Protein AF-A0A8C8S991-F1 (afdb_monomer)

Secondary structure (DSSP, 8-state):
-HHHHHHHH-HHHHHHHHHHHHHHHHHHHHHHHHHHHHHHHHHHHHHHHHHHHHHHHHHHHHHHHHHHHHHHHHHH-HHHHHHHHHHHHHHHHHHHHHHHHHHHTT-S-HHHHHHHHHHHHHHHHHHHHHHHHHHHHHHHTS-----PPP-------------------S-------S-------PPP---PPPP-

Radius of gyration: 42.05 Å; Cα contacts (8 Å, |Δi|>4): 53; chains: 1; bounding box: 90×56×112 Å

Structure (mmCIF, N/CA/C/O backbone):
data_AF-A0A8C8S991-F1
#
_entry.id   AF-A0A8C8S991-F1
#
loop_
_atom_site.group_PDB
_atom_site.id
_atom_site.type_symbol
_atom_site.label_atom_id
_atom_site.label_alt_id
_atom_site.label_comp_id
_atom_site.label_asym_id
_atom_site.label_entity_id
_atom_site.label_seq_id
_atom_site.pdbx_PDB_ins_code
_atom_site.Cartn_x
_atom_site.Cartn_y
_atom_site.Cartn_z
_atom_site.occupancy
_atom_site.B_iso_or_equiv
_atom_site.auth_seq_id
_atom_site.auth_comp_id
_atom_site.auth_asym_id
_atom_site.auth_atom_id
_atom_site.pdbx_PDB_model_num
ATOM 1 N N . SER A 1 1 ? 49.551 24.974 -63.824 1.00 81.94 1 SER A N 1
ATOM 2 C CA . SER A 1 1 ? 50.971 25.274 -64.161 1.00 81.94 1 SER A CA 1
ATOM 3 C C . SER A 1 1 ? 51.822 23.991 -64.242 1.00 81.94 1 SER A C 1
ATOM 5 O O . SER A 1 1 ? 51.371 22.941 -63.793 1.00 81.94 1 SER A O 1
ATOM 7 N N . ARG A 1 2 ? 53.048 24.016 -64.812 1.00 84.94 2 ARG A N 1
ATOM 8 C CA . ARG A 1 2 ? 53.965 22.838 -64.857 1.00 84.94 2 ARG A CA 1
ATOM 9 C C . ARG A 1 2 ? 54.274 22.291 -63.453 1.00 84.94 2 ARG A C 1
ATOM 11 O O . ARG A 1 2 ? 54.350 21.079 -63.271 1.00 84.94 2 ARG A O 1
ATOM 18 N N . LEU A 1 3 ? 54.366 23.188 -62.471 1.00 87.44 3 LEU A N 1
ATOM 19 C CA . LEU A 1 3 ? 54.556 22.885 -61.051 1.00 87.44 3 LEU A CA 1
ATOM 20 C C . LEU A 1 3 ? 53.417 22.037 -60.468 1.00 87.44 3 LEU A C 1
ATOM 22 O O . LEU A 1 3 ? 53.685 21.002 -59.869 1.00 87.44 3 LEU A O 1
ATOM 26 N N . GLU A 1 4 ? 52.154 22.397 -60.710 1.00 86.75 4 GLU A N 1
ATOM 27 C CA . GLU A 1 4 ? 51.005 21.595 -60.248 1.00 86.75 4 GLU A CA 1
ATOM 28 C C . GLU A 1 4 ? 51.027 20.171 -60.806 1.00 86.75 4 GLU A C 1
ATOM 30 O O . GLU A 1 4 ? 50.676 19.222 -60.106 1.00 86.75 4 GLU A O 1
ATOM 35 N N . ARG A 1 5 ? 51.453 20.006 -62.063 1.00 87.50 5 ARG A N 1
ATOM 36 C CA . ARG A 1 5 ? 51.548 18.683 -62.687 1.00 87.50 5 ARG A CA 1
ATOM 37 C C . ARG A 1 5 ? 52.624 17.829 -62.006 1.00 87.50 5 ARG A C 1
ATOM 39 O O . ARG A 1 5 ? 52.370 16.663 -61.729 1.00 87.50 5 ARG A O 1
ATOM 46 N N . ILE A 1 6 ? 53.779 18.414 -61.676 1.00 90.75 6 ILE A N 1
ATOM 47 C CA . ILE A 1 6 ? 54.857 17.734 -60.935 1.00 90.75 6 ILE A CA 1
ATOM 48 C C . ILE A 1 6 ? 54.400 17.370 -59.515 1.00 90.75 6 ILE A C 1
ATOM 50 O O . ILE A 1 6 ? 54.623 16.248 -59.069 1.00 90.75 6 ILE A O 1
ATOM 54 N N . VAL A 1 7 ? 53.703 18.277 -58.823 1.00 90.44 7 VAL A N 1
ATOM 55 C CA . VAL A 1 7 ? 53.176 18.030 -57.470 1.00 90.44 7 VAL A CA 1
ATOM 56 C C . VAL A 1 7 ? 52.150 16.896 -57.470 1.00 90.44 7 VAL A C 1
ATOM 58 O O . VAL A 1 7 ? 52.240 16.011 -56.626 1.00 90.44 7 VAL A O 1
ATOM 61 N N . ARG A 1 8 ? 51.230 16.850 -58.444 1.00 89.19 8 ARG A N 1
ATOM 62 C CA . ARG A 1 8 ? 50.228 15.772 -58.557 1.00 89.19 8 ARG A CA 1
ATOM 63 C C . ARG A 1 8 ? 50.829 14.394 -58.847 1.00 89.19 8 ARG A C 1
ATOM 65 O O . ARG A 1 8 ? 50.255 13.384 -58.453 1.00 89.19 8 ARG A O 1
ATOM 72 N N . LEU A 1 9 ? 51.966 14.351 -59.537 1.00 90.31 9 LEU A N 1
ATOM 73 C CA . LEU A 1 9 ? 52.688 13.113 -59.849 1.00 90.31 9 LEU A CA 1
ATOM 74 C C . LEU A 1 9 ? 53.678 12.704 -58.746 1.00 90.31 9 LEU A C 1
ATOM 76 O O . LEU A 1 9 ? 54.281 11.636 -58.823 1.00 90.31 9 LEU A O 1
ATOM 80 N N . SER A 1 10 ? 53.855 13.531 -57.711 1.00 95.38 10 SER A N 1
ATOM 81 C CA . SER A 1 10 ? 54.693 13.192 -56.565 1.00 95.38 10 SER A CA 1
ATOM 82 C C . SER A 1 10 ? 54.100 12.016 -55.794 1.00 95.38 10 SER A C 1
ATOM 84 O O . SER A 1 10 ? 52.935 12.048 -55.395 1.00 95.38 10 SER A O 1
ATOM 86 N N . ARG A 1 11 ? 54.936 11.020 -55.478 1.00 93.12 11 ARG A N 1
ATOM 87 C CA . ARG A 1 11 ? 54.549 9.869 -54.644 1.00 93.12 11 ARG A CA 1
ATOM 88 C C . ARG A 1 11 ? 53.951 10.290 -53.302 1.00 93.12 11 ARG A C 1
ATOM 90 O O . ARG A 1 11 ? 53.012 9.661 -52.834 1.00 93.12 11 ARG A O 1
ATOM 97 N N . LYS A 1 12 ? 54.464 11.372 -52.700 1.00 93.69 12 LYS A N 1
ATOM 98 C CA . LYS A 1 12 ? 53.939 11.902 -51.431 1.00 93.69 12 LYS A CA 1
ATOM 99 C C . LYS A 1 12 ? 52.504 12.414 -51.585 1.00 93.69 12 LYS A C 1
ATOM 101 O O . LYS A 1 12 ? 51.665 12.132 -50.741 1.00 93.69 12 LYS A O 1
ATOM 106 N N . PHE A 1 13 ? 52.219 13.136 -52.669 1.00 93.81 13 PHE A N 1
ATOM 107 C CA . PHE A 1 13 ? 50.877 13.655 -52.938 1.00 93.81 13 PHE A CA 1
ATOM 108 C C . PHE A 1 13 ? 49.891 12.525 -53.266 1.00 93.81 13 PHE A C 1
ATOM 110 O O . PHE A 1 13 ? 48.781 12.511 -52.747 1.00 93.81 13 PHE A O 1
ATOM 117 N N . GLN A 1 14 ? 50.314 11.544 -54.068 1.00 95.25 14 GLN A N 1
ATOM 118 C CA . GLN A 1 14 ? 49.498 10.370 -54.394 1.00 95.25 14 GLN A CA 1
ATOM 119 C C . GLN A 1 14 ? 49.206 9.496 -53.165 1.00 95.25 14 GLN A C 1
ATOM 121 O O . GLN A 1 14 ? 48.076 9.045 -53.004 1.00 95.25 14 GLN A O 1
ATOM 126 N N . GLY A 1 15 ? 50.185 9.303 -52.273 1.00 96.56 15 GLY A N 1
ATOM 127 C CA . GLY A 1 15 ? 49.992 8.576 -51.014 1.00 96.56 15 GLY A CA 1
ATOM 128 C C . GLY A 1 15 ? 48.943 9.234 -50.115 1.00 96.56 15 GLY A C 1
ATOM 129 O O . GLY A 1 15 ? 47.984 8.581 -49.716 1.00 96.56 15 GLY A O 1
ATOM 130 N N . LEU A 1 16 ? 49.053 10.550 -49.895 1.00 96.00 16 LEU A N 1
ATOM 131 C CA . LEU A 1 16 ? 48.059 11.311 -49.125 1.00 96.00 16 LEU A CA 1
ATOM 132 C C . LEU A 1 16 ? 46.665 11.279 -49.767 1.00 96.00 16 LEU A C 1
ATOM 134 O O . LEU A 1 16 ? 45.654 11.234 -49.067 1.00 96.00 16 LEU A O 1
ATOM 138 N N . GLN A 1 17 ? 46.597 11.297 -51.099 1.00 95.31 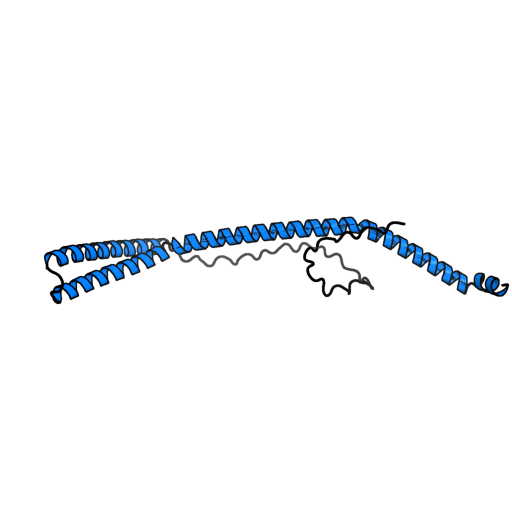17 GLN A N 1
ATOM 139 C CA . GLN A 1 17 ? 45.332 11.196 -51.819 1.00 95.31 17 GLN A CA 1
ATOM 140 C C . GLN A 1 17 ? 44.672 9.824 -51.610 1.00 95.31 17 GLN A C 1
ATOM 142 O O . GLN A 1 17 ? 43.474 9.766 -51.333 1.00 95.31 17 GLN A O 1
ATOM 147 N N . LEU A 1 18 ? 45.447 8.739 -51.666 1.00 96.50 18 LEU A N 1
ATOM 148 C CA . LEU A 1 18 ? 44.952 7.389 -51.398 1.00 96.50 18 LEU A CA 1
ATOM 149 C C . LEU A 1 18 ? 44.503 7.225 -49.938 1.00 96.50 18 LEU A C 1
ATOM 151 O O . LEU A 1 18 ? 43.443 6.658 -49.673 1.00 96.50 18 LEU A O 1
ATOM 155 N N . GLU A 1 19 ? 45.271 7.749 -48.981 1.00 97.38 19 GLU A N 1
ATOM 156 C CA . GLU A 1 19 ? 44.896 7.757 -47.560 1.00 97.38 19 GLU A CA 1
ATOM 157 C C . GLU A 1 19 ? 43.580 8.510 -47.334 1.00 97.38 19 GLU A C 1
ATOM 159 O O . GLU A 1 19 ? 42.693 8.023 -46.627 1.00 97.38 19 GLU A O 1
ATOM 164 N N . ARG A 1 20 ? 43.412 9.668 -47.986 1.00 97.75 20 ARG A N 1
ATOM 165 C CA . ARG A 1 20 ? 42.163 10.436 -47.959 1.00 97.75 20 ARG A CA 1
ATOM 166 C C . ARG A 1 20 ? 40.996 9.622 -48.508 1.00 97.75 20 ARG A C 1
ATOM 168 O O . ARG A 1 20 ? 39.948 9.583 -47.872 1.00 97.75 20 ARG A O 1
ATOM 175 N N . GLU A 1 21 ? 41.152 8.988 -49.665 1.00 97.88 21 GLU A N 1
ATOM 176 C CA . GLU A 1 21 ? 40.098 8.171 -50.282 1.00 97.88 21 GLU A CA 1
ATOM 177 C C . GLU A 1 21 ? 39.723 6.972 -49.405 1.00 97.88 21 GLU A C 1
ATOM 179 O O . GLU A 1 21 ? 38.539 6.721 -49.178 1.00 97.88 21 GLU A O 1
ATOM 184 N N . THR A 1 22 ? 40.717 6.309 -48.814 1.00 97.69 22 THR A N 1
ATOM 185 C CA . THR A 1 22 ? 40.516 5.208 -47.861 1.00 97.69 22 THR A CA 1
ATOM 186 C C . THR A 1 22 ? 39.750 5.680 -46.621 1.00 97.69 22 THR A C 1
ATOM 188 O O . THR A 1 22 ? 38.786 5.042 -46.194 1.00 97.69 22 THR A O 1
ATOM 191 N N . CYS A 1 23 ? 40.135 6.830 -46.059 1.00 97.62 23 CYS A N 1
ATOM 192 C CA . CYS A 1 23 ? 39.467 7.429 -44.906 1.00 97.62 23 CYS A CA 1
ATOM 193 C C . CYS A 1 23 ? 38.019 7.826 -45.230 1.00 97.62 23 CYS A C 1
ATOM 195 O O . CYS A 1 23 ? 37.112 7.528 -44.454 1.00 97.62 23 CYS A O 1
ATOM 197 N N . LEU A 1 24 ? 37.779 8.436 -46.395 1.00 98.25 24 LEU A N 1
ATOM 198 C CA . LEU A 1 24 ? 36.437 8.812 -46.846 1.00 98.25 24 LEU A CA 1
ATOM 199 C C . LEU A 1 24 ? 35.547 7.588 -47.074 1.00 98.25 24 LEU A C 1
ATOM 201 O O . LEU A 1 24 ? 34.399 7.589 -46.633 1.00 98.25 24 LEU A O 1
ATOM 205 N N . ALA A 1 25 ? 36.069 6.536 -47.707 1.00 98.12 25 ALA A N 1
ATOM 206 C CA . ALA A 1 25 ? 35.334 5.292 -47.916 1.00 98.12 25 ALA A CA 1
ATOM 207 C C . ALA A 1 25 ? 34.955 4.631 -46.581 1.00 98.12 25 ALA A C 1
ATOM 209 O O . ALA A 1 25 ? 33.805 4.231 -46.391 1.00 98.12 25 ALA A O 1
ATOM 210 N N . SER A 1 26 ? 35.894 4.588 -45.631 1.00 98.06 26 SER A N 1
ATOM 211 C CA . SER A 1 26 ? 35.654 4.083 -44.275 1.00 98.06 26 SER A CA 1
ATOM 212 C C . SER A 1 26 ? 34.612 4.919 -43.524 1.00 98.06 26 SER A C 1
ATOM 214 O O . SER A 1 26 ? 33.640 4.379 -42.993 1.00 98.06 26 SER A O 1
ATOM 216 N N . ASN A 1 27 ? 34.743 6.249 -43.536 1.00 98.06 27 ASN A N 1
ATOM 217 C CA . ASN A 1 27 ? 33.783 7.148 -42.898 1.00 98.06 27 ASN A CA 1
ATOM 218 C C . ASN A 1 27 ? 32.377 6.998 -43.495 1.00 98.06 27 ASN A C 1
ATOM 220 O O . ASN A 1 27 ? 31.404 6.923 -42.747 1.00 98.06 27 ASN A O 1
ATOM 224 N N . TYR A 1 28 ? 32.273 6.893 -44.823 1.00 98.25 28 TYR A N 1
ATOM 225 C CA . TYR A 1 28 ? 31.006 6.668 -45.511 1.00 98.25 28 TYR A CA 1
ATOM 226 C C . TYR A 1 28 ? 30.367 5.334 -45.110 1.00 98.25 28 TYR A C 1
ATOM 228 O O . TYR A 1 28 ? 29.175 5.299 -44.798 1.00 98.25 28 TYR A O 1
ATOM 236 N N . ALA A 1 29 ? 31.146 4.247 -45.067 1.00 98.12 29 ALA A N 1
ATOM 237 C CA . ALA A 1 29 ? 30.658 2.939 -44.637 1.00 98.12 29 ALA A CA 1
ATOM 238 C C . ALA A 1 29 ? 30.115 2.986 -43.198 1.00 98.12 29 ALA A C 1
ATOM 240 O O . ALA A 1 29 ? 28.982 2.565 -42.956 1.00 98.12 29 ALA A O 1
ATOM 241 N N . LEU A 1 30 ? 30.867 3.596 -42.274 1.00 98.31 30 LEU A N 1
ATOM 242 C CA . LEU A 1 30 ? 30.445 3.781 -40.884 1.00 98.31 30 LEU A CA 1
ATOM 243 C C . LEU A 1 30 ? 29.207 4.676 -40.765 1.00 98.31 30 LEU A C 1
ATOM 245 O O . LEU A 1 30 ? 28.309 4.383 -39.982 1.00 98.31 30 LEU A O 1
ATOM 249 N N . ALA A 1 31 ? 29.124 5.766 -41.530 1.00 98.19 31 ALA A N 1
ATOM 250 C CA . ALA A 1 31 ? 27.958 6.645 -41.527 1.00 98.19 31 ALA A CA 1
ATOM 251 C C . ALA A 1 31 ? 26.707 5.903 -42.010 1.00 98.19 31 ALA A C 1
ATOM 253 O O . ALA A 1 31 ? 25.651 6.006 -41.385 1.00 98.19 31 ALA A O 1
ATOM 254 N N . LYS A 1 32 ? 26.834 5.110 -43.079 1.00 98.06 32 LYS A N 1
ATOM 255 C CA . LYS A 1 32 ? 25.746 4.288 -43.613 1.00 98.06 32 LYS A CA 1
ATOM 256 C C . LYS A 1 32 ? 25.268 3.252 -42.595 1.00 98.06 32 LYS A C 1
ATOM 258 O O . LYS A 1 32 ? 24.064 3.132 -42.381 1.00 98.06 32 LYS A O 1
ATOM 263 N N . GLU A 1 33 ? 26.189 2.548 -41.940 1.00 98.25 33 GLU A N 1
ATOM 264 C CA . GLU A 1 33 ? 25.854 1.575 -40.896 1.00 98.25 33 GLU A CA 1
ATOM 265 C C . GLU A 1 33 ? 25.202 2.249 -39.681 1.00 98.25 33 GLU A C 1
ATOM 267 O O . GLU A 1 33 ? 24.134 1.830 -39.233 1.00 98.25 33 GLU A O 1
ATOM 272 N N . ASN A 1 34 ? 25.773 3.356 -39.199 1.00 97.75 34 ASN A N 1
ATOM 273 C CA . ASN A 1 34 ? 25.207 4.129 -38.097 1.00 97.75 34 ASN A CA 1
ATOM 274 C C . ASN A 1 34 ? 23.776 4.580 -38.406 1.00 97.75 34 ASN A C 1
ATOM 276 O O . ASN A 1 34 ? 22.891 4.410 -37.569 1.00 97.75 34 ASN A O 1
ATOM 280 N N . LEU A 1 35 ? 23.530 5.122 -39.604 1.00 98.00 35 LEU A N 1
ATOM 281 C CA . LEU A 1 35 ? 22.192 5.532 -40.035 1.00 98.00 35 LEU A CA 1
ATOM 282 C C . LEU A 1 35 ? 21.221 4.346 -40.100 1.00 98.00 35 LEU A C 1
ATOM 284 O O . LEU A 1 35 ? 20.077 4.493 -39.675 1.00 98.00 35 LEU A O 1
ATOM 288 N N . ALA A 1 36 ? 21.674 3.174 -40.550 1.00 97.81 36 ALA A N 1
ATOM 289 C CA . ALA A 1 36 ? 20.857 1.962 -40.575 1.00 97.81 36 ALA A CA 1
ATOM 290 C C . ALA A 1 36 ? 20.485 1.461 -39.164 1.00 97.81 36 ALA A C 1
ATOM 292 O O . ALA A 1 36 ? 19.402 0.909 -38.968 1.00 97.81 36 ALA A O 1
ATOM 293 N N . LEU A 1 37 ? 21.344 1.681 -38.162 1.00 98.06 37 LEU A N 1
ATOM 294 C CA . LEU A 1 37 ? 21.097 1.270 -36.775 1.00 98.06 37 LEU A CA 1
ATOM 295 C C . LEU A 1 37 ? 20.192 2.232 -35.990 1.00 98.06 37 LEU A C 1
ATOM 297 O O . LEU A 1 37 ? 19.527 1.798 -35.043 1.00 98.06 37 LEU A O 1
ATOM 301 N N . ARG A 1 38 ? 20.129 3.517 -36.368 1.00 97.88 38 ARG A N 1
ATOM 302 C CA . ARG A 1 38 ? 19.290 4.532 -35.695 1.00 97.88 38 ARG A CA 1
ATOM 303 C C . ARG A 1 38 ? 17.839 4.101 -35.455 1.00 97.88 38 ARG A C 1
ATOM 305 O O . ARG A 1 38 ? 17.446 4.144 -34.290 1.00 97.88 38 ARG A O 1
ATOM 312 N N . PRO A 1 39 ? 17.064 3.626 -36.452 1.00 97.62 39 PRO A N 1
ATOM 313 C CA . PRO A 1 39 ? 15.665 3.259 -36.225 1.00 97.62 39 PRO A CA 1
ATOM 314 C C . PRO A 1 39 ? 15.520 2.142 -35.187 1.00 97.62 39 PRO A C 1
ATOM 316 O O . PRO A 1 39 ? 14.652 2.201 -34.321 1.00 97.62 39 PRO A O 1
ATOM 319 N N . ARG A 1 40 ? 16.411 1.142 -35.199 1.00 97.88 40 ARG A N 1
ATOM 320 C CA . ARG A 1 40 ? 16.390 0.051 -34.215 1.00 97.88 40 ARG A CA 1
ATOM 321 C C . ARG A 1 40 ? 16.677 0.559 -32.800 1.00 97.88 40 ARG A C 1
ATOM 323 O O . ARG A 1 40 ? 16.028 0.116 -31.853 1.00 97.88 40 ARG A O 1
ATOM 330 N N . LEU A 1 41 ? 17.627 1.481 -32.646 1.00 98.19 41 LEU A N 1
ATOM 331 C CA . LEU A 1 41 ? 17.949 2.084 -31.349 1.00 98.19 41 LEU A CA 1
ATOM 332 C C . LEU A 1 41 ? 16.821 2.985 -30.839 1.00 98.19 41 LEU A C 1
ATOM 334 O O . LEU A 1 41 ? 16.499 2.945 -29.654 1.00 98.19 41 LEU A O 1
ATOM 338 N N . GLU A 1 42 ? 16.219 3.785 -31.716 1.00 98.31 42 GLU A N 1
ATOM 339 C CA . GLU A 1 42 ? 15.093 4.664 -31.389 1.00 98.31 42 GLU A CA 1
ATOM 340 C C . GLU A 1 42 ? 13.864 3.844 -30.972 1.00 98.31 42 GLU A C 1
ATOM 342 O O . GLU A 1 42 ? 13.309 4.081 -29.897 1.00 98.31 42 GLU A O 1
ATOM 347 N N . ASN A 1 43 ? 13.530 2.789 -31.721 1.00 98.44 43 ASN A N 1
ATOM 348 C CA . ASN A 1 43 ? 12.463 1.849 -31.368 1.00 98.44 43 ASN A CA 1
ATOM 349 C C . ASN A 1 43 ? 12.743 1.125 -30.044 1.00 98.44 43 ASN A C 1
ATOM 351 O O . ASN A 1 43 ? 11.841 0.962 -29.218 1.00 98.44 43 ASN A O 1
ATOM 355 N N . GLY A 1 44 ? 13.994 0.716 -29.809 1.00 98.56 44 GLY A N 1
ATOM 356 C CA . GLY A 1 44 ? 14.415 0.104 -28.549 1.00 98.56 44 GLY A CA 1
ATOM 357 C C . GLY A 1 44 ? 14.248 1.051 -27.358 1.00 98.56 44 GLY A C 1
ATOM 358 O O . GLY A 1 44 ? 13.703 0.654 -26.329 1.00 98.56 44 GLY A O 1
ATOM 359 N N . LYS A 1 45 ? 14.645 2.322 -27.509 1.00 98.56 45 LYS A N 1
ATOM 360 C CA . LYS A 1 45 ? 14.449 3.362 -26.485 1.00 98.56 45 LYS A CA 1
ATOM 361 C C . LYS A 1 45 ? 12.969 3.607 -26.200 1.00 98.56 45 LYS A C 1
ATOM 363 O O . LYS A 1 45 ? 12.594 3.676 -25.033 1.00 98.56 45 LYS A O 1
ATOM 368 N N . ALA A 1 46 ? 12.139 3.703 -27.240 1.00 98.31 46 ALA A N 1
ATOM 369 C CA . ALA A 1 46 ? 10.698 3.892 -27.090 1.00 98.31 46 ALA A CA 1
ATOM 370 C C . ALA A 1 46 ? 10.041 2.702 -26.371 1.00 98.31 46 ALA A C 1
ATOM 372 O O . ALA A 1 46 ? 9.324 2.890 -25.392 1.00 98.31 46 ALA A O 1
ATOM 373 N N . SER A 1 47 ? 10.363 1.474 -26.786 1.00 98.56 47 SER A N 1
ATOM 374 C CA . SER A 1 47 ? 9.849 0.247 -26.159 1.00 98.56 47 SER A CA 1
ATOM 375 C C . SER A 1 47 ? 10.248 0.150 -24.685 1.00 98.56 47 SER A C 1
ATOM 377 O O . SER A 1 47 ? 9.435 -0.203 -23.833 1.00 98.56 47 SER A O 1
ATOM 379 N N . LEU A 1 48 ? 11.495 0.506 -24.369 1.00 98.62 48 LEU A N 1
ATOM 380 C CA . LEU A 1 48 ? 11.989 0.526 -22.997 1.00 98.62 48 LEU A CA 1
ATOM 381 C C . LEU A 1 48 ? 11.265 1.581 -22.150 1.00 98.62 48 LEU A C 1
ATOM 383 O O . LEU A 1 48 ? 10.887 1.292 -21.017 1.00 98.62 48 LEU A O 1
ATOM 387 N N . ALA A 1 49 ? 11.038 2.778 -22.695 1.00 98.44 49 ALA A N 1
ATOM 388 C CA . ALA A 1 49 ? 10.288 3.829 -22.013 1.00 98.44 49 ALA A CA 1
ATOM 389 C C . ALA A 1 49 ? 8.852 3.383 -21.688 1.00 98.44 49 ALA A C 1
ATOM 391 O O . ALA A 1 49 ? 8.403 3.578 -20.559 1.00 98.44 49 ALA A O 1
ATOM 392 N N . ILE A 1 50 ? 8.175 2.711 -22.627 1.00 98.56 50 ILE A N 1
ATOM 393 C CA . ILE A 1 50 ? 6.842 2.128 -22.407 1.00 98.56 50 ILE A CA 1
ATOM 394 C C . ILE A 1 50 ? 6.885 1.109 -21.261 1.00 98.56 50 ILE A C 1
ATOM 396 O O . ILE A 1 50 ? 6.101 1.206 -20.322 1.00 98.56 50 ILE A O 1
ATOM 400 N N . LYS A 1 51 ? 7.850 0.179 -21.268 1.00 98.75 51 LYS A N 1
ATOM 401 C CA . LYS A 1 51 ? 7.987 -0.832 -20.204 1.00 98.75 51 LYS A CA 1
ATOM 402 C C . LYS A 1 51 ? 8.255 -0.220 -18.829 1.00 98.75 51 LYS A C 1
ATOM 404 O O . LYS A 1 51 ? 7.710 -0.692 -17.833 1.00 98.75 51 LYS A O 1
ATOM 409 N N . TYR A 1 52 ? 9.064 0.836 -18.753 1.00 98.75 52 TYR A N 1
ATOM 410 C CA . TYR A 1 52 ? 9.273 1.561 -17.496 1.00 98.75 52 TYR A CA 1
ATOM 411 C C . TYR A 1 52 ? 8.010 2.272 -17.012 1.00 98.75 52 TYR A C 1
ATOM 413 O O . TYR A 1 52 ? 7.768 2.306 -15.805 1.00 98.75 52 TYR A O 1
ATOM 421 N N . GLN A 1 53 ? 7.210 2.814 -17.930 1.00 98.69 53 GLN A N 1
ATOM 422 C CA . GLN A 1 53 ? 5.941 3.445 -17.594 1.00 98.69 53 GLN A CA 1
ATOM 423 C C . GLN A 1 53 ? 4.934 2.415 -17.053 1.00 98.69 53 GLN A C 1
ATOM 425 O O . GLN A 1 53 ? 4.413 2.609 -15.957 1.00 98.69 53 GLN A O 1
ATOM 430 N N . GLU A 1 54 ? 4.764 1.271 -17.725 1.00 98.69 54 GLU A N 1
ATOM 431 C CA . GLU A 1 54 ? 3.935 0.152 -17.241 1.00 98.69 54 GLU A CA 1
ATOM 432 C C . GLU A 1 54 ? 4.385 -0.329 -15.846 1.00 98.69 54 GLU A C 1
ATOM 434 O O . GLU A 1 54 ? 3.577 -0.544 -14.937 1.00 98.69 54 GLU A O 1
ATOM 439 N N . LEU A 1 55 ? 5.699 -0.476 -15.639 1.00 98.62 55 LEU A N 1
ATOM 440 C CA . LEU A 1 55 ? 6.262 -0.868 -14.344 1.00 98.62 55 LEU A CA 1
ATOM 441 C C . LEU A 1 55 ? 5.949 0.164 -13.254 1.00 98.62 55 LEU A C 1
ATOM 443 O O . LEU A 1 55 ? 5.652 -0.194 -12.113 1.00 98.62 55 LEU A O 1
ATOM 447 N N . ARG A 1 56 ? 6.040 1.453 -13.585 1.00 98.62 56 ARG A N 1
ATOM 448 C CA . ARG A 1 56 ? 5.724 2.532 -12.653 1.00 98.62 56 ARG A CA 1
ATOM 449 C C . ARG A 1 56 ? 4.254 2.480 -12.243 1.00 98.62 56 ARG A C 1
ATOM 451 O O . ARG A 1 56 ? 3.977 2.483 -11.046 1.00 98.62 56 ARG A O 1
ATOM 458 N N . GLU A 1 57 ? 3.345 2.379 -13.205 1.00 98.62 57 GLU A N 1
ATOM 459 C CA . GLU A 1 57 ? 1.897 2.321 -12.971 1.00 98.62 57 GLU A CA 1
ATOM 460 C C . GLU A 1 57 ? 1.510 1.103 -12.129 1.00 98.62 57 GLU A C 1
ATOM 462 O O . GLU A 1 57 ? 0.828 1.227 -11.112 1.00 98.62 57 GLU A O 1
ATOM 467 N N . THR A 1 58 ? 2.016 -0.080 -12.483 1.00 98.38 58 THR A N 1
ATOM 468 C CA . THR A 1 58 ? 1.756 -1.313 -11.723 1.00 98.38 58 THR A CA 1
ATOM 469 C C . THR A 1 58 ? 2.320 -1.249 -10.304 1.00 98.38 58 THR A C 1
ATOM 471 O O . THR A 1 58 ? 1.665 -1.692 -9.356 1.00 98.38 58 THR A O 1
ATOM 474 N N . ARG A 1 59 ? 3.501 -0.647 -10.114 1.00 98.62 59 ARG A N 1
ATOM 475 C CA . ARG A 1 59 ? 4.080 -0.405 -8.786 1.00 98.62 59 ARG A CA 1
ATOM 476 C C . ARG A 1 59 ? 3.242 0.573 -7.968 1.00 98.62 59 ARG A C 1
ATOM 478 O O . ARG A 1 59 ? 3.057 0.347 -6.772 1.00 98.62 59 ARG A O 1
ATOM 485 N N . GLU A 1 60 ? 2.770 1.658 -8.572 1.00 98.56 60 GLU A N 1
ATOM 486 C CA . GLU A 1 60 ? 1.913 2.645 -7.909 1.00 98.56 60 GLU A CA 1
ATOM 487 C C . GLU A 1 60 ? 0.573 2.015 -7.503 1.00 98.56 60 GLU A C 1
ATOM 489 O O . GLU A 1 60 ? 0.196 2.109 -6.333 1.00 98.56 60 GLU A O 1
ATOM 494 N N . ALA A 1 61 ? -0.064 1.255 -8.397 1.00 98.44 61 ALA A N 1
ATOM 495 C CA . ALA A 1 61 ? -1.289 0.513 -8.107 1.00 98.44 61 ALA A CA 1
ATOM 496 C C . ALA A 1 61 ? -1.093 -0.539 -6.998 1.00 98.44 61 ALA A C 1
ATOM 498 O O . ALA A 1 61 ? -1.945 -0.705 -6.124 1.00 98.44 61 ALA A O 1
ATOM 499 N N . CYS A 1 62 ? 0.042 -1.245 -6.996 1.00 98.25 62 CYS A N 1
ATOM 500 C CA . CYS A 1 62 ? 0.384 -2.196 -5.938 1.00 98.25 62 CYS A CA 1
ATOM 501 C C . CYS A 1 62 ? 0.548 -1.495 -4.582 1.00 98.25 62 CYS A C 1
ATOM 503 O O . CYS A 1 62 ? -0.041 -1.919 -3.589 1.00 98.25 62 CYS A O 1
ATOM 505 N N . ARG A 1 63 ? 1.274 -0.370 -4.549 1.00 98.38 63 ARG A N 1
ATOM 506 C CA . ARG A 1 63 ? 1.441 0.450 -3.339 1.00 98.38 63 ARG A CA 1
ATOM 507 C C . ARG A 1 63 ? 0.115 0.975 -2.809 1.00 98.38 63 ARG A C 1
ATOM 509 O O . ARG A 1 63 ? -0.086 1.008 -1.601 1.00 98.38 63 ARG A O 1
ATOM 516 N N . GLU A 1 64 ? -0.787 1.390 -3.688 1.00 98.06 64 GLU A N 1
ATOM 517 C CA . GLU A 1 64 ? -2.114 1.839 -3.281 1.00 98.06 64 GLU A CA 1
ATOM 518 C C . GLU A 1 64 ? -2.928 0.703 -2.657 1.00 98.06 64 GLU A C 1
ATOM 520 O O . GLU A 1 64 ? -3.458 0.866 -1.556 1.00 98.06 64 GLU A O 1
ATOM 525 N N . LYS A 1 65 ? -2.977 -0.465 -3.310 1.00 97.38 65 LYS A N 1
ATOM 526 C CA . LYS A 1 65 ? -3.638 -1.658 -2.760 1.00 97.38 65 LYS A CA 1
ATOM 527 C C . LYS A 1 65 ? -3.056 -2.037 -1.401 1.00 97.38 65 LYS A C 1
ATOM 529 O O . LYS A 1 65 ? -3.817 -2.305 -0.477 1.00 97.38 65 LYS A O 1
ATOM 534 N N . GLN A 1 66 ? -1.734 -1.988 -1.260 1.00 96.62 66 GLN A N 1
ATOM 535 C CA . GLN A 1 66 ? -1.061 -2.243 0.006 1.00 96.62 66 GLN A CA 1
ATOM 536 C C . GLN A 1 66 ? -1.486 -1.244 1.092 1.00 96.62 66 GLN A C 1
ATOM 538 O O . GLN A 1 66 ? -1.920 -1.675 2.155 1.00 96.62 66 GLN A O 1
ATOM 543 N N . ARG A 1 67 ? -1.476 0.069 0.817 1.00 96.00 67 ARG A N 1
ATOM 544 C CA . ARG A 1 67 ? -1.951 1.084 1.779 1.00 96.00 67 ARG A CA 1
ATOM 545 C C . ARG A 1 67 ? -3.409 0.872 2.186 1.00 96.00 67 ARG A C 1
ATOM 547 O O . ARG A 1 67 ? -3.757 1.071 3.348 1.00 96.00 67 ARG A O 1
ATOM 554 N N . ARG A 1 68 ? -4.275 0.476 1.245 1.00 94.12 68 ARG A N 1
ATOM 555 C CA . ARG A 1 68 ? -5.684 0.164 1.537 1.00 94.12 68 ARG A CA 1
ATOM 556 C C . ARG A 1 68 ? -5.794 -1.021 2.489 1.00 94.12 68 ARG A C 1
ATOM 558 O O . ARG A 1 68 ? -6.499 -0.918 3.486 1.00 94.12 68 ARG A O 1
ATOM 565 N N . VAL A 1 69 ? -5.059 -2.100 2.217 1.00 91.62 69 VAL A N 1
ATOM 566 C CA . VAL A 1 69 ? -4.997 -3.273 3.099 1.00 91.62 69 VAL A CA 1
ATOM 567 C C . VAL A 1 69 ? -4.460 -2.888 4.476 1.00 91.62 69 VAL A C 1
ATOM 569 O O . VAL A 1 69 ? -5.094 -3.215 5.468 1.00 91.62 69 VAL A O 1
ATOM 572 N N . GLU A 1 70 ? -3.363 -2.138 4.557 1.00 90.81 70 GLU A N 1
ATOM 573 C CA . GLU A 1 70 ? -2.790 -1.667 5.826 1.00 90.81 70 GLU A CA 1
ATOM 574 C C . GLU A 1 70 ? -3.772 -0.793 6.616 1.00 90.81 70 GLU A C 1
ATOM 576 O O . GLU A 1 70 ? -3.885 -0.938 7.828 1.00 90.81 70 GLU A O 1
ATOM 581 N N . THR A 1 71 ? -4.543 0.064 5.944 1.00 88.94 71 THR A N 1
ATOM 582 C CA . THR A 1 71 ? -5.565 0.895 6.598 1.00 88.94 71 THR A CA 1
ATOM 583 C C . THR A 1 71 ? -6.726 0.049 7.123 1.00 88.94 71 THR A C 1
ATOM 585 O O . THR A 1 71 ? -7.169 0.246 8.256 1.00 88.94 71 THR A O 1
ATOM 588 N N . CYS A 1 72 ? -7.221 -0.897 6.319 1.00 82.88 72 CYS A N 1
ATOM 589 C CA . CYS A 1 72 ? -8.292 -1.810 6.715 1.00 82.88 72 CYS A CA 1
ATOM 590 C C . CYS A 1 72 ? -7.853 -2.729 7.861 1.00 82.88 72 CYS A C 1
ATOM 592 O O . CYS A 1 72 ? -8.593 -2.884 8.827 1.00 82.88 72 CYS A O 1
ATOM 594 N N . LEU A 1 73 ? -6.643 -3.290 7.787 1.00 83.31 73 LEU A N 1
ATOM 595 C CA . LEU A 1 73 ? -6.074 -4.128 8.840 1.00 83.31 73 LEU A CA 1
ATOM 596 C C . LEU A 1 73 ? -5.728 -3.317 10.087 1.00 83.31 73 LEU A C 1
ATOM 598 O O . LEU A 1 73 ? -5.927 -3.813 11.183 1.00 83.31 73 LEU A O 1
ATOM 602 N N . GLY A 1 74 ? -5.249 -2.080 9.959 1.00 80.44 74 GLY A N 1
ATOM 603 C CA . GLY A 1 74 ? -4.970 -1.216 11.105 1.00 80.44 74 GLY A CA 1
ATOM 604 C C . GLY A 1 74 ? -6.235 -0.960 11.919 1.00 80.44 74 GLY A C 1
ATOM 605 O O . GLY A 1 74 ? -6.294 -1.327 13.091 1.00 80.44 74 GLY A O 1
ATOM 606 N N . LYS A 1 75 ? -7.271 -0.416 11.266 1.00 76.19 75 LYS A N 1
ATOM 607 C CA . LYS A 1 75 ? -8.554 -0.074 11.905 1.00 76.19 75 LYS A CA 1
ATOM 608 C C . LYS A 1 75 ? -9.360 -1.302 12.335 1.00 76.19 75 LYS A C 1
ATOM 610 O O . LYS A 1 75 ? -10.017 -1.266 13.365 1.00 76.19 75 LYS A O 1
ATOM 615 N N . GLY A 1 76 ? -9.321 -2.370 11.541 1.00 79.25 76 GLY A N 1
ATOM 616 C CA . GLY A 1 76 ? -10.079 -3.600 11.772 1.00 79.25 76 GLY A CA 1
ATOM 617 C C . GLY A 1 76 ? -9.296 -4.708 12.472 1.00 79.25 76 GLY A C 1
ATOM 618 O O . GLY A 1 76 ? -9.791 -5.829 12.544 1.00 79.25 76 GLY A O 1
ATOM 619 N N . SER A 1 77 ? -8.069 -4.455 12.946 1.00 89.12 77 SER A N 1
ATOM 620 C CA . SER A 1 77 ? -7.310 -5.500 13.638 1.00 89.12 77 SER A CA 1
ATOM 621 C C . SER A 1 77 ? -7.985 -5.852 14.964 1.00 89.12 77 SER A C 1
ATOM 623 O O . SER A 1 77 ? -8.434 -4.954 15.681 1.00 89.12 77 SER A O 1
ATOM 625 N N . PRO A 1 78 ? -7.977 -7.135 15.366 1.00 90.56 78 PRO A N 1
ATOM 626 C CA . PRO A 1 78 ? -8.525 -7.546 16.659 1.00 90.56 78 PRO A CA 1
ATOM 627 C C . PRO A 1 78 ? -7.812 -6.848 17.829 1.00 90.56 78 PRO A C 1
ATOM 629 O O . PRO A 1 78 ? -8.419 -6.560 18.853 1.00 90.56 78 PRO A O 1
ATOM 632 N N . ARG A 1 79 ? -6.538 -6.475 17.657 1.00 90.81 79 ARG A N 1
ATOM 633 C CA . ARG A 1 79 ? -5.778 -5.705 18.649 1.00 90.81 79 ARG A CA 1
ATOM 634 C C . ARG A 1 79 ? -6.221 -4.238 18.744 1.00 90.81 79 ARG A C 1
ATOM 636 O O . ARG A 1 79 ? -6.266 -3.706 19.848 1.00 90.81 79 ARG A O 1
ATOM 643 N N . SER A 1 80 ? -6.569 -3.600 17.622 1.00 92.12 80 SER A N 1
ATOM 644 C CA . SER A 1 80 ? -7.178 -2.260 17.622 1.00 92.12 80 SER A CA 1
ATOM 645 C C . SER A 1 80 ? -8.570 -2.290 18.252 1.00 92.12 80 SER A C 1
ATOM 647 O O . SER A 1 80 ? -8.868 -1.451 19.096 1.00 92.12 80 SER A O 1
ATOM 649 N N . ALA A 1 81 ? -9.391 -3.289 17.908 1.00 92.62 81 ALA A N 1
ATOM 650 C CA . ALA A 1 81 ? -10.712 -3.481 18.508 1.00 92.62 81 ALA A CA 1
ATOM 651 C C . ALA A 1 81 ? -10.628 -3.676 20.031 1.00 92.62 81 ALA A C 1
ATOM 653 O O . ALA A 1 81 ? -11.402 -3.077 20.772 1.00 92.62 81 ALA A O 1
ATOM 654 N N . LEU A 1 82 ? -9.641 -4.439 20.511 1.00 95.19 82 LEU A N 1
ATOM 655 C CA . LEU A 1 82 ? -9.391 -4.590 21.942 1.00 95.19 82 LEU A CA 1
ATOM 656 C C . LEU A 1 82 ? -9.011 -3.264 22.614 1.00 95.19 82 LEU A C 1
ATOM 658 O O . LEU A 1 82 ? -9.522 -2.946 23.684 1.00 95.19 82 LEU A O 1
ATOM 662 N N . SER A 1 83 ? -8.122 -2.483 21.994 1.00 94.81 83 SER A N 1
ATOM 663 C CA . SER A 1 83 ? -7.743 -1.167 22.521 1.00 94.81 83 SER A CA 1
ATOM 664 C C . SER A 1 83 ? -8.944 -0.224 22.611 1.00 94.81 83 SER A C 1
ATOM 666 O O . SER A 1 83 ? -9.056 0.516 23.583 1.00 94.81 83 SER A O 1
ATOM 668 N N . GLN A 1 84 ? -9.834 -0.257 21.616 1.00 95.19 84 GLN A N 1
ATOM 669 C CA . GLN A 1 84 ? -11.067 0.525 21.622 1.00 95.19 84 GLN A CA 1
ATOM 670 C C . GLN A 1 84 ? -12.021 0.059 22.728 1.00 95.19 84 GLN A C 1
ATOM 672 O O . GLN A 1 84 ? -12.515 0.891 23.479 1.00 95.19 84 GLN A O 1
ATOM 677 N N . LEU A 1 85 ? -12.236 -1.254 22.876 1.00 96.12 85 LEU A N 1
ATOM 678 C CA . LEU A 1 85 ? -13.076 -1.811 23.942 1.00 96.12 85 LEU A CA 1
ATOM 679 C C . LEU A 1 85 ? -12.600 -1.398 25.337 1.00 96.12 85 LEU A C 1
ATOM 681 O O . LEU A 1 85 ? -13.431 -1.083 26.182 1.00 96.12 85 LEU A O 1
ATOM 685 N N . ARG A 1 86 ? -11.282 -1.374 25.569 1.00 97.38 86 ARG A N 1
ATOM 686 C CA . ARG A 1 86 ? -10.698 -0.915 26.838 1.00 97.38 86 ARG A CA 1
ATOM 687 C C . ARG A 1 86 ? -10.948 0.576 27.074 1.00 97.38 86 ARG A C 1
ATOM 689 O O . ARG A 1 86 ? -11.458 0.927 28.123 1.00 97.38 86 ARG A O 1
ATOM 696 N N . ALA A 1 87 ? -10.717 1.431 26.077 1.00 97.81 87 ALA A N 1
ATOM 697 C CA . ALA A 1 87 ? -11.018 2.860 26.208 1.00 97.81 87 ALA A CA 1
ATOM 698 C C . ALA A 1 87 ? -12.518 3.130 26.454 1.00 97.81 87 ALA A C 1
ATOM 700 O O . ALA A 1 87 ? -12.883 3.999 27.239 1.00 97.81 87 ALA A O 1
ATOM 701 N N . GLU A 1 88 ? -13.404 2.377 25.798 1.00 97.50 88 GLU A N 1
ATOM 702 C CA . GLU A 1 88 ? -14.849 2.475 26.024 1.00 97.50 88 GLU A CA 1
ATOM 703 C C . GLU A 1 88 ? -15.305 1.884 27.372 1.00 97.50 88 GLU A C 1
ATOM 705 O O . GLU A 1 88 ? -16.376 2.250 27.869 1.00 97.50 88 GLU A O 1
ATOM 710 N N . LEU A 1 89 ? -14.550 0.933 27.931 1.00 98.25 89 LEU A N 1
ATOM 711 C CA . LEU A 1 89 ? -14.742 0.424 29.286 1.00 98.25 89 LEU A CA 1
ATOM 712 C C . LEU A 1 89 ? -14.381 1.512 30.294 1.00 98.25 89 LEU A C 1
ATOM 714 O O . LEU A 1 89 ? -15.242 1.870 31.092 1.00 98.25 89 LEU A O 1
ATOM 718 N N . ASP A 1 90 ? -13.175 2.072 30.186 1.00 98.06 90 ASP A N 1
ATOM 719 C CA . ASP A 1 90 ? -12.683 3.142 31.060 1.00 98.06 90 ASP A CA 1
ATOM 720 C C . ASP A 1 90 ? -13.668 4.325 31.068 1.00 98.06 90 ASP A C 1
ATOM 722 O O . ASP A 1 90 ? -14.090 4.783 32.124 1.00 98.06 90 ASP A O 1
ATOM 726 N N . ALA A 1 91 ? -14.152 4.742 29.891 1.00 98.06 91 ALA A N 1
ATOM 727 C CA . ALA A 1 91 ? -15.139 5.817 29.777 1.00 98.06 91 ALA A CA 1
ATOM 728 C C . ALA A 1 91 ? -16.490 5.494 30.451 1.00 98.06 91 ALA A C 1
ATOM 730 O O . ALA A 1 91 ? -17.142 6.385 30.990 1.00 98.06 91 ALA A O 1
ATOM 731 N N . ALA A 1 92 ? -16.944 4.236 30.411 1.00 97.81 92 ALA A N 1
ATOM 732 C CA . ALA A 1 92 ? -18.174 3.831 31.098 1.00 97.81 92 ALA A CA 1
ATOM 733 C C . ALA A 1 92 ? -17.977 3.739 32.621 1.00 97.81 92 ALA A C 1
ATOM 735 O O . ALA A 1 92 ? -18.892 4.058 33.382 1.00 97.81 92 ALA A O 1
ATOM 736 N N . GLU A 1 93 ? -16.796 3.311 33.069 1.00 97.75 93 GLU A N 1
ATOM 737 C CA . GLU A 1 93 ? -16.430 3.307 34.486 1.00 97.75 93 GLU A CA 1
ATOM 738 C C . GLU A 1 93 ? -16.390 4.733 35.038 1.00 97.75 93 GLU A C 1
ATOM 740 O O . GLU A 1 93 ? -17.094 5.008 36.011 1.00 97.75 93 GLU A O 1
ATOM 745 N N . GLU A 1 94 ? -15.706 5.647 34.350 1.00 98.06 94 GLU A N 1
ATOM 746 C CA . GLU A 1 94 ? -15.607 7.062 34.720 1.00 98.06 94 GLU A CA 1
ATOM 747 C C . GLU A 1 94 ? -16.978 7.756 34.730 1.00 98.06 94 GLU A C 1
ATOM 749 O O . GLU A 1 94 ? -17.315 8.451 35.685 1.00 98.06 94 GLU A O 1
ATOM 754 N N . GLU A 1 95 ? -17.839 7.497 33.739 1.00 97.69 95 GLU A N 1
ATOM 755 C CA . GLU A 1 95 ? -19.222 7.995 33.746 1.00 97.69 95 GLU A CA 1
ATOM 756 C C . GLU A 1 95 ? -20.011 7.455 34.953 1.00 97.69 95 GLU A C 1
ATOM 758 O O . GLU A 1 95 ? -20.785 8.183 35.575 1.00 97.69 95 GLU A O 1
ATOM 763 N N . SER A 1 96 ? -19.808 6.185 35.326 1.00 97.12 96 SER A N 1
ATOM 764 C CA . SER A 1 96 ? -20.474 5.614 36.503 1.00 97.12 96 SER A CA 1
ATOM 765 C C . SER A 1 96 ? -19.979 6.237 37.812 1.00 97.12 96 SER A C 1
ATOM 767 O O . SER A 1 96 ? -20.776 6.435 38.727 1.00 97.12 96 SER A O 1
ATOM 769 N N . GLU A 1 97 ? -18.690 6.573 37.901 1.00 97.38 97 GLU A N 1
ATOM 770 C CA . GLU A 1 97 ? -18.100 7.271 39.047 1.00 9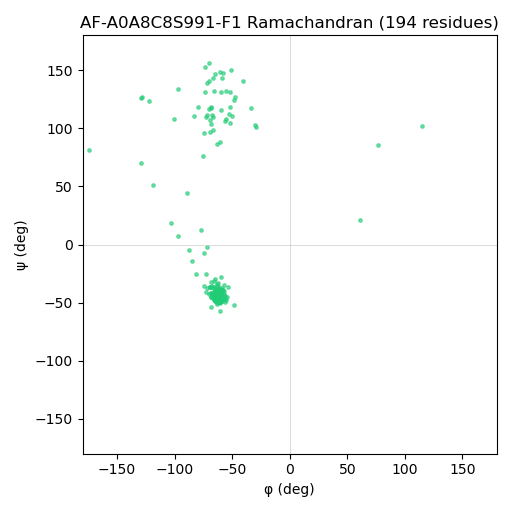7.38 97 GLU A CA 1
ATOM 771 C C . GLU A 1 97 ? -18.612 8.710 39.131 1.00 97.38 97 GLU A C 1
ATOM 773 O O . GLU A 1 97 ? -19.088 9.129 40.184 1.00 97.38 97 GLU A O 1
ATOM 778 N N . ALA A 1 98 ? -18.653 9.431 38.008 1.00 97.62 98 ALA A N 1
ATOM 779 C CA . ALA A 1 98 ? -19.217 10.776 37.942 1.00 97.62 98 ALA A CA 1
ATOM 780 C C . ALA A 1 98 ? -20.690 10.812 38.387 1.00 97.62 98 ALA A C 1
ATOM 782 O O . ALA A 1 98 ? -21.115 11.732 39.086 1.00 97.62 98 ALA A O 1
ATOM 783 N N . GLN A 1 99 ? -21.482 9.799 38.027 1.00 97.31 99 GLN A N 1
ATOM 784 C CA . GLN A 1 99 ? -22.870 9.673 38.483 1.00 97.31 99 GLN A CA 1
ATOM 785 C C . GLN A 1 99 ? -22.971 9.459 39.998 1.00 97.31 99 GLN A C 1
ATOM 787 O O . GLN A 1 99 ? -23.861 10.034 40.628 1.00 97.31 99 GLN A O 1
ATOM 792 N N . VAL A 1 100 ? -22.062 8.673 40.585 1.00 97.94 100 VAL A N 1
ATOM 793 C CA . VAL A 1 100 ? -21.979 8.480 42.042 1.00 97.94 100 VAL A CA 1
ATOM 794 C C . VAL A 1 100 ? -21.626 9.791 42.736 1.00 97.94 100 VAL A C 1
ATOM 796 O O . VAL A 1 100 ? -22.339 10.190 43.655 1.00 97.94 100 VAL A O 1
ATOM 799 N N . GLU A 1 101 ? -20.598 10.498 42.268 1.00 97.81 101 GLU A N 1
ATOM 800 C CA . GLU A 1 101 ? -20.178 11.784 42.839 1.00 97.81 101 GLU A CA 1
ATOM 801 C C . GLU A 1 101 ? -21.313 12.817 42.803 1.00 97.81 101 GLU A C 1
ATOM 803 O O . GLU A 1 101 ? -21.641 13.433 43.819 1.00 97.81 101 GLU A O 1
ATOM 808 N N . ARG A 1 102 ? -22.005 12.947 41.664 1.00 97.44 102 ARG A N 1
ATOM 809 C CA . ARG A 1 102 ? -23.147 13.867 41.516 1.00 97.44 102 ARG A CA 1
ATOM 810 C C . ARG A 1 102 ? -24.323 13.501 42.418 1.00 97.44 102 ARG A C 1
ATOM 812 O O . ARG A 1 102 ? -24.985 14.387 42.963 1.00 97.44 102 ARG A O 1
ATOM 819 N N . PHE A 1 103 ? -24.597 12.210 42.596 1.00 97.88 103 PHE A N 1
ATOM 820 C CA . PHE A 1 103 ? -25.638 11.749 43.513 1.00 97.88 103 PHE A CA 1
ATOM 821 C C . PHE A 1 103 ? -25.285 12.056 44.976 1.00 97.88 103 PHE A C 1
ATOM 823 O O . PHE A 1 103 ? -26.113 12.614 45.700 1.00 97.88 103 PHE A O 1
ATOM 830 N N . LEU A 1 104 ? -24.047 11.779 45.403 1.00 97.25 104 LEU A N 1
ATOM 831 C CA . LEU A 1 104 ? -23.562 12.109 46.751 1.00 97.25 104 LEU A CA 1
ATOM 832 C C . LEU A 1 104 ? -23.544 13.626 47.003 1.00 97.25 104 LEU A C 1
ATOM 834 O O . LEU A 1 104 ? -23.869 14.074 48.105 1.00 97.25 104 LEU A O 1
ATOM 838 N N . GLY A 1 105 ? -23.263 14.414 45.962 1.00 97.38 105 GLY A N 1
ATOM 839 C CA . GLY A 1 105 ? -23.370 15.874 45.946 1.00 97.38 105 GLY A CA 1
ATOM 840 C C . GLY A 1 105 ? -24.804 16.420 45.946 1.00 97.38 105 GLY A C 1
ATOM 841 O O . GLY A 1 105 ? -24.989 17.633 46.006 1.00 97.38 105 GLY A O 1
ATOM 842 N N . ARG A 1 106 ? -25.829 15.554 45.919 1.00 95.44 106 ARG A N 1
ATOM 843 C CA . ARG A 1 106 ? -27.261 15.910 45.823 1.00 95.44 106 ARG A CA 1
ATOM 844 C C . ARG A 1 106 ? -27.636 16.674 44.545 1.00 95.44 106 ARG A C 1
ATOM 846 O O . ARG A 1 106 ? -28.677 17.324 44.501 1.00 95.44 106 ARG A O 1
ATOM 853 N N . GLU A 1 107 ? -26.820 16.571 43.499 1.00 96.00 107 GLU A N 1
ATOM 854 C CA . GLU A 1 107 ? -27.068 17.179 42.184 1.00 96.00 107 GLU A CA 1
ATOM 855 C C . GLU A 1 107 ? -27.961 16.307 41.289 1.00 96.00 107 GLU A C 1
ATOM 857 O O . GLU A 1 107 ? -28.452 16.765 40.255 1.00 96.00 107 GLU A O 1
ATOM 862 N N . LEU A 1 108 ? -28.157 15.040 41.666 1.00 94.44 108 LEU A N 1
ATOM 863 C CA . LEU A 1 108 ? -28.922 14.052 40.914 1.00 94.44 108 LEU A CA 1
ATOM 864 C C . LEU A 1 108 ? -29.963 13.383 41.834 1.00 94.44 108 LEU A C 1
ATOM 866 O O . LEU A 1 108 ? -29.583 12.875 42.891 1.00 94.44 108 LEU A O 1
ATOM 870 N N . PRO A 1 109 ? -31.265 13.366 41.482 1.00 96.88 109 PRO A N 1
ATOM 871 C CA . PRO A 1 109 ? -32.278 12.668 42.271 1.00 96.88 109 PRO A CA 1
ATOM 872 C C . PRO A 1 109 ? -32.112 11.146 42.167 1.00 96.88 109 PRO A C 1
ATOM 874 O O . PRO A 1 109 ? -31.578 10.638 41.180 1.00 96.88 109 PRO A O 1
ATOM 877 N N . LEU A 1 110 ? -32.605 10.418 43.176 1.00 97.06 110 LEU A N 1
ATOM 878 C CA . LEU A 1 110 ? -32.411 8.967 43.306 1.00 97.06 110 LEU A CA 1
ATOM 879 C C . LEU A 1 110 ? -32.872 8.185 42.071 1.00 97.06 110 LEU A C 1
ATOM 881 O O . LEU A 1 110 ? -32.122 7.350 41.575 1.00 97.06 110 LEU A O 1
ATOM 885 N N . ASP A 1 111 ? -34.068 8.470 41.560 1.00 96.75 111 ASP A N 1
ATOM 886 C CA . ASP A 1 111 ? -34.630 7.721 40.431 1.00 96.75 111 ASP A CA 1
ATOM 887 C C . ASP A 1 111 ? -33.767 7.879 39.170 1.00 96.75 111 ASP A C 1
ATOM 889 O O . ASP A 1 111 ? -33.428 6.896 38.512 1.00 96.75 111 ASP A O 1
ATOM 893 N N . ALA A 1 112 ? -33.311 9.105 38.891 1.00 96.31 112 ALA A N 1
ATOM 894 C CA . ALA A 1 112 ? -32.418 9.385 37.770 1.00 96.31 112 ALA A CA 1
ATOM 895 C C . ALA A 1 112 ? -31.039 8.735 37.960 1.00 96.31 112 ALA A C 1
ATOM 897 O O . ALA A 1 112 ? -30.487 8.167 37.018 1.00 96.31 112 ALA A O 1
ATOM 898 N N . PHE A 1 113 ? -30.486 8.785 39.178 1.00 97.75 113 PHE A N 1
ATOM 899 C CA . PHE A 1 113 ? -29.238 8.098 39.504 1.00 97.75 113 PHE A CA 1
ATOM 900 C C . PHE A 1 113 ? -29.337 6.602 39.213 1.00 97.75 113 PHE A C 1
ATOM 902 O O . PHE A 1 113 ? -28.474 6.066 38.523 1.00 97.75 113 PHE A O 1
ATOM 909 N N . LEU A 1 114 ? -30.393 5.937 39.689 1.00 97.56 114 LEU A N 1
ATOM 910 C CA . LEU A 1 114 ? -30.568 4.502 39.488 1.00 97.56 114 LEU A CA 1
ATOM 911 C C . LEU A 1 114 ? -30.635 4.142 38.002 1.00 97.56 114 LEU A C 1
ATOM 913 O O . LEU A 1 114 ? -29.954 3.203 37.591 1.00 97.56 114 LEU A O 1
ATOM 917 N N . GLU A 1 115 ? -31.380 4.893 37.188 1.00 96.88 115 GLU A N 1
ATOM 918 C CA . GLU A 1 115 ? -31.457 4.631 35.747 1.00 96.88 115 GLU A CA 1
ATOM 919 C C . GLU A 1 115 ? -30.101 4.792 35.043 1.00 96.88 115 GLU A C 1
ATOM 921 O O . GLU A 1 115 ? -29.653 3.888 34.326 1.00 96.88 115 GLU A O 1
ATOM 926 N N . PHE A 1 116 ? -29.416 5.922 35.247 1.00 96.00 116 PHE A N 1
ATOM 927 C CA . PHE A 1 116 ? -28.153 6.202 34.560 1.00 96.00 116 PHE A CA 1
ATOM 928 C C . PHE A 1 116 ? -27.012 5.301 35.046 1.00 96.00 116 PHE A C 1
ATOM 930 O O . PHE A 1 116 ? -26.280 4.745 34.220 1.00 96.00 116 PHE A O 1
ATOM 937 N N . PHE A 1 117 ? -26.914 5.082 36.359 1.00 97.88 117 PHE A N 1
ATOM 938 C CA . PHE A 1 117 ? -25.882 4.248 36.970 1.00 97.88 117 PHE A CA 1
ATOM 939 C C . PHE A 1 117 ? -26.015 2.789 36.565 1.00 97.88 117 PHE A C 1
ATOM 941 O O . PHE A 1 117 ? -25.028 2.177 36.153 1.00 97.88 117 PHE A O 1
ATOM 948 N N . GLN A 1 118 ? -27.230 2.230 36.606 1.00 97.44 118 GLN A N 1
ATOM 949 C CA . GLN A 1 118 ? -27.455 0.858 36.149 1.00 97.44 118 GLN A CA 1
ATOM 950 C C . GLN A 1 118 ? -27.093 0.707 34.674 1.00 97.44 118 GLN A C 1
ATOM 952 O O . GLN A 1 118 ? -26.430 -0.266 34.307 1.00 97.44 118 GLN A O 1
ATOM 957 N N . ARG A 1 119 ? -27.462 1.677 33.829 1.00 97.44 119 ARG A N 1
ATOM 958 C CA . ARG A 1 119 ? -27.106 1.660 32.407 1.00 97.44 119 ARG A CA 1
ATOM 959 C C . ARG A 1 119 ? -25.591 1.697 32.199 1.00 97.44 119 ARG A C 1
ATOM 961 O O . ARG A 1 119 ? -25.076 0.859 31.458 1.00 97.44 119 ARG A O 1
ATOM 968 N N . SER A 1 120 ? -24.885 2.623 32.852 1.00 97.31 120 SER A N 1
ATOM 969 C CA . SER A 1 120 ? -23.431 2.757 32.702 1.00 97.31 120 SER A CA 1
ATOM 970 C C . SER A 1 120 ? -22.691 1.527 33.235 1.00 97.31 120 SER A C 1
ATOM 972 O O . SER A 1 120 ? -21.850 0.949 32.545 1.00 97.31 120 SER A O 1
ATOM 974 N N . ARG A 1 121 ? -23.083 1.022 34.413 1.00 97.88 121 ARG A N 1
ATOM 975 C CA . ARG A 1 121 ? -22.498 -0.193 34.998 1.00 97.88 121 ARG A CA 1
ATOM 976 C C . ARG A 1 121 ? -22.750 -1.436 34.164 1.00 97.88 121 ARG A C 1
ATOM 978 O O . ARG A 1 121 ? -21.824 -2.218 33.957 1.00 97.88 121 ARG A O 1
ATOM 985 N N . THR A 1 122 ? -2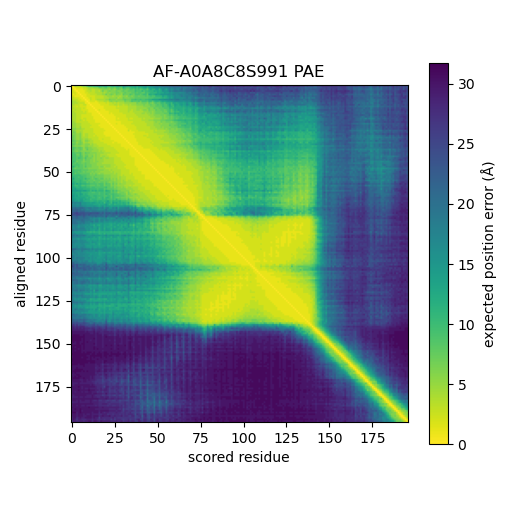3.964 -1.615 33.649 1.00 98.12 122 THR A N 1
ATOM 986 C CA . THR A 1 122 ? -24.279 -2.745 32.762 1.00 98.12 122 THR A CA 1
ATOM 987 C C . THR A 1 122 ? -23.390 -2.715 31.520 1.00 98.12 122 THR A C 1
ATOM 989 O O . THR A 1 122 ? -22.833 -3.742 31.127 1.00 98.12 122 THR A O 1
ATOM 992 N N . LEU A 1 123 ? -23.197 -1.530 30.937 1.00 97.88 123 LEU A N 1
ATOM 993 C CA . LEU A 1 123 ? -22.335 -1.342 29.776 1.00 97.88 123 LEU A CA 1
ATOM 994 C C . LEU A 1 123 ? -20.857 -1.624 30.092 1.00 97.88 123 LEU A C 1
ATOM 996 O O . LEU A 1 123 ? -20.202 -2.329 29.323 1.00 97.88 123 LEU A O 1
ATOM 1000 N N . ALA A 1 124 ? -20.347 -1.147 31.231 1.00 98.19 124 ALA A N 1
ATOM 1001 C CA . ALA A 1 124 ? -18.988 -1.436 31.689 1.00 98.19 124 ALA A CA 1
ATOM 1002 C C . ALA A 1 124 ? -18.763 -2.949 31.876 1.00 98.19 124 ALA A C 1
ATOM 1004 O O . ALA A 1 124 ? -17.821 -3.517 31.328 1.00 98.19 124 ALA A O 1
ATOM 1005 N N . HIS A 1 125 ? -19.668 -3.651 32.564 1.00 98.38 125 HIS A N 1
ATOM 1006 C CA . HIS A 1 125 ? -19.553 -5.102 32.757 1.00 98.38 125 HIS A CA 1
ATOM 1007 C C . HIS A 1 125 ? -19.584 -5.887 31.439 1.00 98.38 125 HIS A C 1
ATOM 1009 O O . HIS A 1 125 ? -18.803 -6.830 31.257 1.00 98.38 125 HIS A O 1
ATOM 1015 N N . LEU A 1 126 ? -20.444 -5.480 30.501 1.00 98.25 126 LEU A N 1
ATOM 1016 C CA . LEU A 1 126 ? -20.496 -6.072 29.168 1.00 98.25 126 LEU A CA 1
ATOM 1017 C C . LEU A 1 126 ? -19.161 -5.893 28.432 1.00 98.25 126 LEU A C 1
ATOM 1019 O O . LEU A 1 126 ? -18.601 -6.871 27.938 1.00 98.25 126 LEU A O 1
ATOM 1023 N N . ARG A 1 127 ? -18.626 -4.667 28.394 1.00 98.06 127 ARG A N 1
ATOM 1024 C CA . ARG A 1 127 ? -17.358 -4.357 27.714 1.00 98.06 127 ARG A CA 1
ATOM 1025 C C . ARG A 1 127 ? -16.162 -5.046 28.349 1.00 98.06 127 ARG A C 1
ATOM 1027 O O . ARG A 1 127 ? -15.314 -5.552 27.620 1.00 98.06 127 ARG A O 1
ATOM 1034 N N . ARG A 1 128 ? -16.120 -5.145 29.679 1.00 98.25 128 ARG A N 1
ATOM 1035 C CA . ARG A 1 128 ? -15.088 -5.903 30.398 1.00 98.25 128 ARG A CA 1
ATOM 1036 C C . ARG A 1 128 ? -15.086 -7.367 29.970 1.00 98.25 128 ARG A C 1
ATOM 1038 O O . ARG A 1 128 ? -14.053 -7.887 29.564 1.00 98.25 128 ARG A O 1
ATOM 1045 N N . THR A 1 129 ? -16.264 -7.988 29.943 1.00 98.25 129 THR A N 1
ATOM 1046 C CA . THR A 1 129 ? -16.410 -9.374 29.478 1.00 98.25 129 THR A CA 1
ATOM 1047 C C . THR A 1 129 ? -15.980 -9.513 28.014 1.00 98.25 129 THR A C 1
ATOM 1049 O O . THR A 1 129 ? -15.271 -10.451 27.659 1.00 98.25 129 THR A O 1
ATOM 1052 N N . GLN A 1 130 ? -16.373 -8.579 27.144 1.00 97.69 130 GLN A N 1
ATOM 1053 C CA . GLN A 1 130 ? -15.967 -8.584 25.734 1.00 97.69 130 GLN A CA 1
ATOM 1054 C C . GLN A 1 130 ? -14.446 -8.450 25.564 1.00 97.69 130 GLN A C 1
ATOM 1056 O O . GLN A 1 130 ? -13.864 -9.178 24.758 1.00 97.69 130 GLN A O 1
ATOM 1061 N N . ALA A 1 131 ? -13.803 -7.563 26.328 1.00 97.25 131 ALA A N 1
ATOM 1062 C CA . ALA A 1 131 ? -12.357 -7.367 26.311 1.00 97.25 131 ALA A CA 1
ATOM 1063 C C . ALA A 1 131 ? -11.614 -8.633 26.761 1.00 97.25 131 ALA A C 1
ATOM 1065 O O . ALA A 1 131 ? -10.744 -9.108 26.036 1.00 97.25 131 ALA A O 1
ATOM 1066 N N . GLU A 1 132 ? -12.024 -9.241 27.878 1.00 96.69 132 GLU A N 1
ATOM 1067 C CA . GLU A 1 132 ? -11.463 -10.507 28.371 1.00 96.69 132 GLU A CA 1
ATOM 1068 C C . GLU A 1 132 ? -11.570 -11.623 27.321 1.00 96.69 132 GLU A C 1
ATOM 1070 O O . GLU A 1 132 ? -10.591 -12.307 27.021 1.00 96.69 132 GLU A O 1
ATOM 1075 N N . LYS A 1 133 ? -12.741 -11.784 26.686 1.00 96.94 133 LYS A N 1
ATOM 1076 C CA . LYS A 1 133 ? -12.927 -12.820 25.658 1.00 96.94 133 LYS A CA 1
ATOM 1077 C C . LYS A 1 133 ? -12.094 -12.573 24.407 1.00 96.94 133 LYS A C 1
ATOM 1079 O O . LYS A 1 133 ? -11.582 -13.530 23.826 1.00 96.94 133 LYS A O 1
ATOM 1084 N N . LEU A 1 134 ? -11.941 -11.321 23.985 1.00 95.00 134 LEU A N 1
ATOM 1085 C CA . LEU A 1 134 ? -11.090 -10.981 22.849 1.00 95.00 134 LEU A CA 1
ATOM 1086 C C . LEU A 1 134 ? -9.601 -11.190 23.173 1.00 95.00 134 LEU A C 1
ATOM 1088 O O . LEU A 1 134 ? -8.851 -11.668 22.323 1.00 95.00 134 LEU A O 1
ATOM 1092 N N . GLU A 1 135 ? -9.178 -10.899 24.404 1.00 95.38 135 GLU A N 1
ATOM 1093 C CA . GLU A 1 135 ? -7.828 -11.191 24.897 1.00 95.38 135 GLU A CA 1
ATOM 1094 C C . GLU A 1 135 ? -7.526 -12.689 24.902 1.00 95.38 135 GLU A C 1
ATOM 1096 O O . GLU A 1 135 ? -6.485 -13.097 24.383 1.00 95.38 135 GLU A O 1
ATOM 1101 N N . ASP A 1 136 ? -8.448 -13.510 25.409 1.00 94.69 136 ASP A N 1
ATOM 1102 C CA . ASP A 1 136 ? -8.319 -14.970 25.412 1.00 94.69 136 ASP A CA 1
ATOM 1103 C C . ASP A 1 136 ? -8.126 -15.526 23.993 1.00 94.69 136 ASP A C 1
ATOM 1105 O O . ASP A 1 136 ? -7.282 -16.396 23.759 1.00 94.69 136 ASP A O 1
ATOM 1109 N N . LEU A 1 137 ? -8.905 -15.027 23.027 1.00 92.19 137 LEU A N 1
ATOM 1110 C CA . LEU A 1 137 ? -8.799 -15.431 21.623 1.00 92.19 137 LEU A CA 1
ATOM 1111 C C . LEU A 1 137 ? -7.442 -15.038 21.027 1.00 92.19 137 LEU A C 1
ATOM 1113 O O . LEU A 1 137 ? -6.773 -15.874 20.421 1.00 92.19 137 LEU A O 1
ATOM 1117 N N . LEU A 1 138 ? -6.994 -13.805 21.268 1.00 91.44 138 LEU A N 1
ATOM 1118 C CA . LEU A 1 138 ? -5.694 -13.313 20.804 1.00 91.44 138 LEU A CA 1
ATOM 1119 C C . LEU A 1 138 ? -4.510 -14.090 21.398 1.00 91.44 138 LEU A C 1
ATOM 1121 O O . LEU A 1 138 ? -3.482 -14.251 20.737 1.00 91.44 138 LEU A O 1
ATOM 1125 N N . GLN A 1 139 ? -4.631 -14.575 22.635 1.00 89.12 139 GLN A N 1
ATOM 1126 C CA . GLN A 1 139 ? -3.610 -15.415 23.262 1.00 89.12 139 GLN A CA 1
ATOM 1127 C C . GLN A 1 139 ? -3.588 -16.830 22.672 1.00 89.12 139 GLN A C 1
ATOM 1129 O O . GLN A 1 139 ? -2.506 -17.366 22.425 1.00 89.12 139 GLN A O 1
ATOM 1134 N N . LYS A 1 140 ? -4.760 -17.418 22.401 1.00 84.31 140 LYS A N 1
ATOM 1135 C CA . LYS A 1 140 ? -4.894 -18.756 21.794 1.00 84.31 140 LYS A CA 1
ATOM 1136 C C . LYS A 1 140 ? -4.423 -18.805 20.342 1.00 84.31 140 LYS A C 1
ATOM 1138 O O . LYS A 1 140 ? -3.897 -19.826 19.912 1.00 84.31 140 LYS A O 1
ATOM 1143 N N . GLU A 1 141 ? -4.573 -17.713 19.596 1.00 68.75 141 GLU A N 1
ATOM 1144 C CA . GLU A 1 141 ? -4.086 -17.605 18.215 1.00 68.75 141 GLU A CA 1
ATOM 1145 C C . GLU A 1 141 ? -2.565 -17.440 18.102 1.00 68.75 141 GLU A C 1
ATOM 1147 O O . GLU A 1 141 ? -2.024 -17.488 16.995 1.00 68.75 141 GLU A O 1
ATOM 1152 N N . LYS A 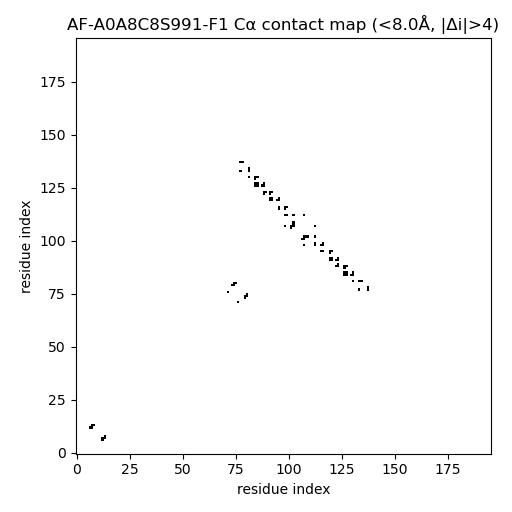1 142 ? -1.839 -17.266 19.214 1.00 60.25 142 LYS A N 1
ATOM 1153 C CA . LYS A 1 142 ? -0.378 -17.190 19.182 1.00 60.25 142 LYS A CA 1
ATOM 1154 C C . LYS A 1 142 ? 0.176 -18.566 18.778 1.00 60.25 142 LYS A C 1
ATOM 1156 O O . LYS A 1 142 ? 0.079 -19.505 19.569 1.00 60.25 142 LYS A O 1
ATOM 1161 N N . PRO A 1 143 ? 0.773 -18.726 17.578 1.00 53.72 143 PRO A N 1
ATOM 1162 C CA . PRO A 1 143 ? 1.374 -19.999 17.210 1.00 53.72 143 PRO A CA 1
ATOM 1163 C C . PRO A 1 143 ? 2.484 -20.341 18.217 1.00 53.72 143 PRO A C 1
ATOM 1165 O O . PRO A 1 143 ? 3.139 -19.420 18.726 1.00 53.72 143 PRO A O 1
ATOM 1168 N N . PRO A 1 144 ? 2.730 -21.637 18.499 1.00 57.78 144 PRO A N 1
ATOM 1169 C CA . PRO A 1 144 ? 3.874 -22.045 19.308 1.00 57.78 144 PRO A CA 1
ATOM 1170 C C . PRO A 1 144 ? 5.151 -21.408 18.745 1.00 57.78 144 PRO A C 1
ATOM 1172 O O . PRO A 1 144 ? 5.201 -21.140 17.535 1.00 57.78 144 PRO A O 1
ATOM 1175 N N . PRO A 1 145 ? 6.168 -21.131 19.589 1.00 53.88 145 PRO A N 1
ATOM 1176 C CA . PRO A 1 145 ? 7.411 -20.521 19.142 1.00 53.88 145 PRO A CA 1
ATOM 1177 C C . PRO A 1 145 ? 7.918 -21.311 17.941 1.00 53.88 145 PRO A C 1
ATOM 1179 O O . PRO A 1 145 ? 8.276 -22.483 18.051 1.00 53.88 145 PRO A O 1
ATOM 1182 N N . ARG A 1 146 ? 7.859 -20.681 16.764 1.00 53.56 146 ARG A N 1
ATOM 1183 C CA . ARG A 1 146 ? 8.387 -21.273 15.546 1.00 53.56 146 ARG A CA 1
ATOM 1184 C C . ARG A 1 146 ? 9.865 -21.499 15.820 1.00 53.56 146 ARG A C 1
ATOM 1186 O O . ARG A 1 146 ? 10.602 -20.536 16.032 1.00 53.56 146 ARG A O 1
ATOM 1193 N N . PHE A 1 147 ? 10.262 -22.768 15.836 1.00 55.69 147 PHE A N 1
ATOM 1194 C CA . PHE A 1 147 ? 11.651 -23.180 15.697 1.00 55.69 147 PHE A CA 1
ATOM 1195 C C . PHE A 1 147 ? 12.318 -22.304 14.627 1.00 55.69 147 PHE A C 1
ATOM 1197 O O . PHE A 1 147 ? 11.647 -21.962 13.643 1.00 55.69 147 PHE A O 1
ATOM 1204 N N . PRO A 1 148 ? 13.584 -21.888 14.822 1.00 49.56 148 PRO A N 1
ATOM 1205 C CA . PRO A 1 148 ? 14.247 -20.980 13.900 1.00 49.56 148 PRO A CA 1
ATOM 1206 C C . PRO A 1 148 ? 14.110 -21.547 12.492 1.00 49.56 148 PRO A C 1
ATOM 1208 O O . PRO A 1 148 ? 14.535 -22.670 12.219 1.00 49.56 148 PRO A O 1
ATOM 1211 N N . ALA A 1 149 ? 13.438 -20.790 11.623 1.00 48.47 149 ALA A N 1
ATOM 1212 C CA . ALA A 1 149 ? 13.303 -21.152 10.226 1.00 48.47 149 ALA A CA 1
ATOM 1213 C C . ALA A 1 149 ? 14.715 -21.429 9.686 1.00 48.47 149 ALA A C 1
ATOM 1215 O O . ALA A 1 149 ? 15.607 -20.605 9.931 1.00 48.47 149 ALA A O 1
ATOM 1216 N N . PRO A 1 150 ? 14.949 -22.560 8.992 1.00 45.62 150 PRO A N 1
ATOM 1217 C CA . PRO A 1 150 ? 16.239 -22.796 8.375 1.00 45.62 150 PRO A CA 1
ATOM 1218 C C . PRO A 1 150 ? 16.525 -21.599 7.480 1.00 45.62 150 PRO A C 1
ATOM 1220 O O . PRO A 1 150 ? 15.637 -21.116 6.768 1.00 45.62 150 PRO A O 1
ATOM 1223 N N . ALA A 1 151 ? 17.743 -21.080 7.634 1.00 48.59 151 ALA A N 1
ATOM 1224 C CA . ALA A 1 151 ? 18.257 -19.906 6.964 1.00 48.59 151 ALA A CA 1
ATOM 1225 C C . ALA A 1 151 ? 17.668 -19.810 5.562 1.00 48.59 151 ALA A C 1
ATOM 1227 O O . ALA A 1 151 ? 17.852 -20.710 4.744 1.00 48.59 151 ALA A O 1
ATOM 1228 N N . ARG A 1 152 ? 16.922 -18.723 5.340 1.00 43.41 152 ARG A N 1
ATOM 1229 C CA . ARG A 1 152 ? 16.480 -18.226 4.042 1.00 43.41 152 ARG A CA 1
ATOM 1230 C C . ARG A 1 152 ? 17.540 -18.620 3.019 1.00 43.41 152 ARG A C 1
ATOM 1232 O O . ARG A 1 152 ? 18.620 -18.031 3.021 1.00 43.41 152 ARG A O 1
ATOM 1239 N N . ALA A 1 153 ? 17.259 -19.663 2.235 1.00 41.97 153 ALA A N 1
ATOM 1240 C CA . ALA A 1 153 ? 18.124 -20.080 1.154 1.00 41.97 153 ALA A CA 1
ATOM 1241 C C . ALA A 1 153 ? 18.262 -18.839 0.285 1.00 41.97 153 ALA A C 1
ATOM 1243 O O . ALA A 1 153 ? 17.299 -18.373 -0.329 1.00 41.97 153 ALA A O 1
ATOM 1244 N N . GLN A 1 154 ? 19.438 -18.222 0.370 1.00 44.03 154 GLN A N 1
ATOM 1245 C CA . GLN A 1 154 ? 19.846 -17.183 -0.543 1.00 44.03 154 GLN A CA 1
ATOM 1246 C C . GLN A 1 154 ? 19.548 -17.765 -1.914 1.00 44.03 154 GLN A C 1
ATOM 1248 O O . GLN A 1 154 ? 19.956 -18.893 -2.200 1.00 44.03 154 GLN A O 1
ATOM 1253 N N . ALA A 1 155 ? 18.755 -17.054 -2.709 1.00 38.31 155 ALA A N 1
ATOM 1254 C CA . ALA A 1 155 ? 18.612 -17.376 -4.109 1.00 38.31 155 ALA A CA 1
ATOM 1255 C C . ALA A 1 155 ? 20.015 -17.247 -4.711 1.00 38.31 155 ALA A C 1
ATOM 1257 O O . ALA A 1 155 ? 20.431 -16.172 -5.138 1.00 38.31 155 ALA A O 1
ATOM 1258 N N . ALA A 1 156 ? 20.771 -18.343 -4.667 1.00 38.34 156 ALA A N 1
ATOM 1259 C CA . ALA A 1 156 ? 21.904 -18.584 -5.516 1.00 38.34 156 ALA A CA 1
ATOM 1260 C C . ALA A 1 156 ? 21.305 -18.644 -6.915 1.00 38.34 156 ALA A C 1
ATOM 1262 O O . ALA A 1 156 ? 20.884 -19.695 -7.398 1.00 38.34 156 ALA A O 1
ATOM 1263 N N . LEU A 1 157 ? 21.177 -17.467 -7.531 1.00 39.31 157 LEU A N 1
ATOM 1264 C CA . LEU A 1 157 ? 21.085 -17.383 -8.969 1.00 39.31 157 LEU A CA 1
ATOM 1265 C C . LEU A 1 157 ? 22.334 -18.096 -9.472 1.00 39.31 157 LEU A C 1
ATOM 1267 O O . LEU A 1 157 ? 23.456 -17.633 -9.275 1.00 39.31 157 LEU A O 1
ATOM 1271 N N . VAL A 1 158 ? 22.084 -19.274 -10.024 1.00 41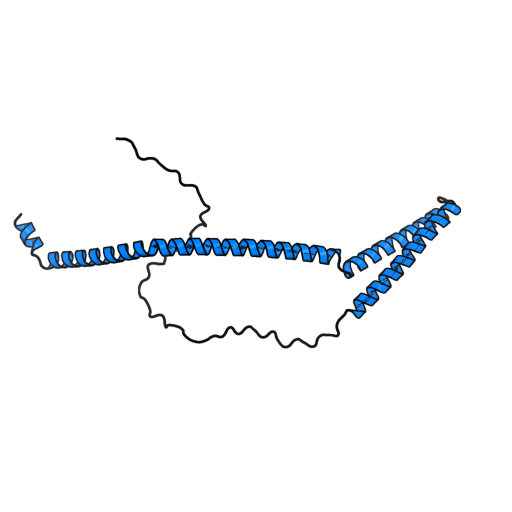.62 158 VAL A N 1
ATOM 1272 C CA . VAL A 1 158 ? 22.967 -20.091 -10.835 1.00 41.62 158 VAL A CA 1
ATOM 1273 C C . VAL A 1 158 ? 23.939 -19.187 -11.595 1.00 41.62 158 VAL A C 1
ATOM 1275 O O . VAL A 1 158 ? 23.590 -18.579 -12.606 1.00 41.62 158 VAL A O 1
ATOM 1278 N N . GLN A 1 159 ? 25.170 -19.085 -11.092 1.00 44.75 159 GLN A N 1
ATOM 1279 C CA . GLN A 1 159 ? 26.305 -18.625 -11.880 1.00 44.75 159 GLN A CA 1
ATOM 1280 C C . GLN A 1 159 ? 26.682 -19.782 -12.802 1.00 44.75 159 GLN A C 1
ATOM 1282 O O . GLN A 1 159 ? 27.632 -20.516 -12.545 1.00 44.75 159 GLN A O 1
ATOM 1287 N N . ASN A 1 160 ? 25.893 -19.979 -13.859 1.00 39.62 160 ASN A N 1
ATOM 1288 C CA . ASN A 1 160 ? 26.342 -20.793 -14.973 1.00 39.62 160 ASN A CA 1
ATOM 1289 C C . ASN A 1 160 ? 27.264 -19.939 -15.836 1.00 39.62 160 ASN A C 1
ATOM 1291 O O . ASN A 1 160 ? 26.899 -18.884 -16.356 1.00 39.62 160 ASN A O 1
ATOM 1295 N N . ALA A 1 161 ? 28.492 -20.431 -15.905 1.00 42.88 161 ALA A N 1
ATOM 1296 C CA . ALA A 1 161 ? 29.598 -19.953 -16.694 1.00 42.88 161 ALA A CA 1
ATOM 1297 C C . ALA A 1 161 ? 29.218 -19.679 -18.155 1.00 42.88 161 ALA A C 1
ATOM 1299 O O . ALA A 1 161 ? 28.746 -20.565 -18.859 1.00 42.88 161 ALA A O 1
ATOM 1300 N N . ALA A 1 162 ? 29.526 -18.466 -18.608 1.00 39.25 162 ALA A N 1
ATOM 1301 C CA . ALA A 1 162 ? 30.229 -18.200 -19.862 1.00 39.25 162 ALA A CA 1
ATOM 1302 C C . ALA A 1 162 ? 30.495 -16.693 -19.937 1.00 39.25 162 ALA A C 1
ATOM 1304 O O . ALA A 1 162 ? 29.760 -15.938 -20.567 1.00 39.25 162 ALA A O 1
ATOM 1305 N N . SER A 1 163 ? 31.550 -16.233 -19.267 1.00 40.94 163 SER A N 1
ATOM 1306 C CA . SER A 1 163 ? 32.116 -14.916 -19.547 1.00 40.94 163 SER A CA 1
ATOM 1307 C C . SER A 1 163 ? 32.746 -14.964 -20.945 1.00 40.94 163 SER A C 1
ATOM 1309 O O . SER A 1 163 ? 33.716 -15.709 -21.119 1.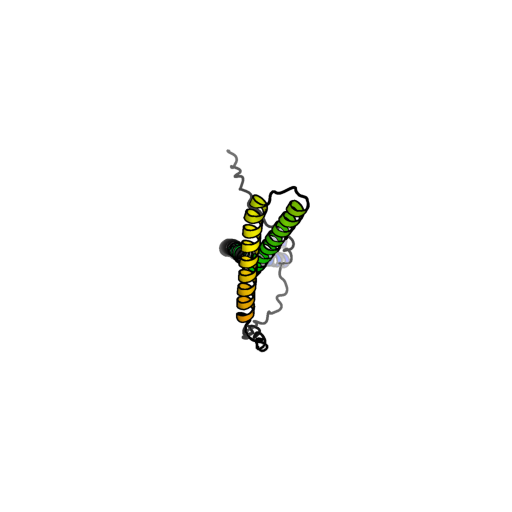00 40.94 163 SER A O 1
ATOM 1311 N N . PRO A 1 164 ? 32.298 -14.184 -21.947 1.00 42.22 164 PRO A N 1
ATOM 1312 C CA . PRO A 1 164 ? 33.168 -13.907 -23.072 1.00 42.22 164 PRO A CA 1
ATOM 1313 C C . PRO A 1 164 ? 34.262 -12.979 -22.545 1.00 42.22 164 PRO A C 1
ATOM 1315 O O . PRO A 1 164 ? 33.990 -11.873 -22.074 1.00 42.22 164 PRO A O 1
ATOM 1318 N N . LYS A 1 165 ? 35.511 -13.453 -22.563 1.00 43.47 165 L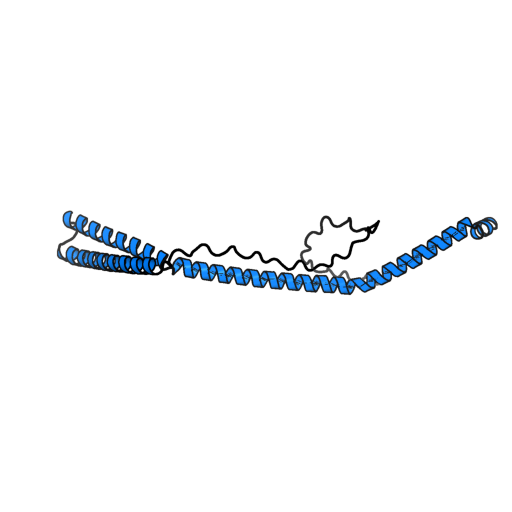YS A N 1
ATOM 1319 C CA . LYS A 1 165 ? 36.690 -12.626 -22.288 1.00 43.47 165 LYS A CA 1
ATOM 1320 C C . LYS A 1 165 ? 36.635 -11.402 -23.208 1.00 43.47 165 LYS A C 1
ATOM 1322 O O . LYS A 1 165 ? 36.762 -11.533 -24.422 1.00 43.47 165 LYS A O 1
ATOM 1327 N N . LEU A 1 166 ? 36.430 -10.222 -22.625 1.00 38.69 166 LEU A N 1
ATOM 1328 C CA . LEU A 1 166 ? 36.576 -8.948 -23.320 1.00 38.69 166 LEU A CA 1
ATOM 1329 C C . LEU A 1 166 ? 38.057 -8.772 -23.671 1.00 38.69 166 LEU A C 1
ATOM 1331 O O . LEU A 1 166 ? 38.897 -8.572 -22.794 1.00 38.69 166 LEU A O 1
ATOM 1335 N N . LEU A 1 167 ? 38.372 -8.873 -24.961 1.00 48.75 167 LEU A N 1
ATOM 1336 C CA . LEU A 1 167 ? 39.638 -8.397 -25.512 1.00 48.75 167 LEU A CA 1
ATOM 1337 C C . LEU A 1 167 ? 39.769 -6.888 -25.222 1.00 48.75 167 LEU A C 1
ATOM 1339 O O . LEU A 1 167 ? 38.762 -6.175 -25.297 1.00 48.75 167 LEU A O 1
ATOM 1343 N N . PRO A 1 168 ? 40.970 -6.359 -24.920 1.00 36.97 168 PRO A N 1
ATOM 1344 C CA . PRO A 1 168 ? 41.146 -4.932 -24.685 1.00 36.97 168 PRO A CA 1
ATOM 1345 C C . PRO A 1 168 ? 40.966 -4.172 -26.004 1.00 36.97 168 PRO A C 1
ATOM 1347 O O . PRO A 1 168 ? 41.891 -4.062 -26.809 1.00 36.97 168 PRO A O 1
ATOM 1350 N N . LEU A 1 169 ? 39.765 -3.642 -26.247 1.00 42.47 169 LEU A N 1
ATOM 1351 C CA . LEU A 1 169 ? 39.519 -2.743 -27.369 1.00 42.47 169 LEU A CA 1
ATOM 1352 C C . LEU A 1 169 ? 40.143 -1.381 -27.035 1.00 42.47 169 LEU A C 1
ATOM 1354 O O . LEU A 1 169 ? 39.576 -0.551 -26.321 1.00 42.47 169 LEU A O 1
ATOM 1358 N N . ARG A 1 170 ? 41.369 -1.170 -27.516 1.00 47.44 170 ARG A N 1
ATOM 1359 C CA . ARG A 1 170 ? 42.072 0.109 -27.437 1.00 47.44 170 ARG A CA 1
ATOM 1360 C C . ARG A 1 170 ? 41.329 1.126 -28.313 1.00 47.44 170 ARG A C 1
ATOM 1362 O O . ARG A 1 170 ? 41.523 1.166 -29.520 1.00 47.44 170 ARG A O 1
ATOM 1369 N N . GLY A 1 171 ? 40.498 1.949 -27.675 1.00 48.16 171 GLY A N 1
ATOM 1370 C CA . GLY A 1 171 ? 39.843 3.112 -28.279 1.00 48.16 171 GLY A CA 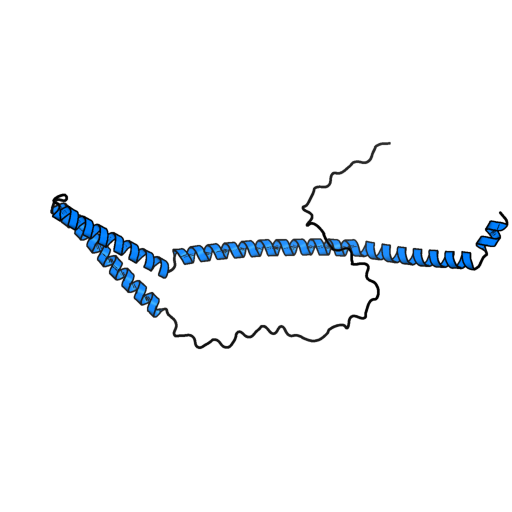1
ATOM 1371 C C . GLY A 1 171 ? 38.325 2.973 -28.351 1.00 48.16 171 GLY A C 1
ATOM 1372 O O . GLY A 1 171 ? 37.787 2.315 -29.232 1.00 48.16 171 GLY A O 1
ATOM 1373 N N . SER A 1 172 ? 37.612 3.629 -27.437 1.00 40.69 172 SER A N 1
ATOM 1374 C CA . SER A 1 172 ? 36.158 3.808 -27.515 1.00 40.69 172 SER A CA 1
ATOM 1375 C C . SER A 1 172 ? 35.834 5.297 -27.339 1.00 40.69 172 SER A C 1
ATOM 1377 O O . SER A 1 172 ? 36.264 5.879 -26.342 1.00 40.69 172 SER A O 1
ATOM 1379 N N . PRO A 1 173 ? 35.068 5.931 -28.247 1.00 44.62 173 PRO A N 1
ATOM 1380 C CA . PRO A 1 173 ? 34.723 7.356 -28.171 1.00 44.62 173 PRO A CA 1
ATOM 1381 C C . PRO A 1 173 ? 33.612 7.669 -27.145 1.00 44.62 173 PRO A C 1
ATOM 1383 O O . PRO A 1 173 ? 33.082 8.774 -27.104 1.00 44.62 173 PRO A O 1
ATOM 1386 N N . LEU A 1 174 ? 33.254 6.723 -26.273 1.00 44.28 174 LEU A N 1
ATOM 1387 C CA . LEU A 1 174 ? 32.128 6.838 -25.339 1.00 44.28 174 LEU A CA 1
ATOM 1388 C C . LEU A 1 174 ? 32.511 7.466 -23.989 1.00 44.28 174 LEU A C 1
ATOM 1390 O O . LEU A 1 174 ? 32.084 7.007 -22.933 1.00 44.28 174 LEU A O 1
ATOM 1394 N N . ARG A 1 175 ? 33.300 8.546 -24.011 1.00 48.16 175 ARG A N 1
ATOM 1395 C CA . ARG A 1 175 ? 33.581 9.371 -22.819 1.00 48.16 175 ARG A CA 1
ATOM 1396 C C . ARG A 1 175 ? 32.803 10.687 -22.769 1.00 48.16 175 ARG A C 1
ATOM 1398 O O . ARG A 1 175 ? 33.137 11.560 -21.978 1.00 48.16 175 ARG A O 1
ATOM 1405 N N . LEU A 1 176 ? 31.724 10.799 -23.543 1.00 44.38 176 LEU A N 1
ATOM 1406 C CA . LEU A 1 176 ? 30.826 11.954 -23.518 1.00 44.38 176 LEU A CA 1
ATOM 1407 C C . LEU A 1 176 ? 29.396 11.565 -23.116 1.00 44.38 176 LEU A C 1
ATOM 1409 O O . LEU A 1 176 ? 28.429 11.882 -23.795 1.00 44.38 176 LEU A O 1
ATOM 1413 N N . ILE A 1 177 ? 29.255 10.838 -22.005 1.00 46.16 177 ILE A N 1
ATOM 1414 C CA . ILE A 1 177 ? 27.962 10.651 -21.331 1.00 46.16 177 ILE A CA 1
ATOM 1415 C C . ILE A 1 177 ? 28.158 10.990 -19.854 1.00 46.16 177 ILE A C 1
ATOM 1417 O O . ILE A 1 177 ? 28.160 10.135 -18.972 1.00 46.16 177 ILE A O 1
ATOM 1421 N N . ARG A 1 178 ? 28.361 12.278 -19.580 1.00 43.44 178 ARG A N 1
ATOM 1422 C CA . ARG A 1 178 ? 27.966 12.873 -18.305 1.00 43.44 178 ARG A CA 1
ATOM 1423 C C . ARG A 1 178 ? 27.009 14.010 -18.628 1.00 43.44 178 ARG A C 1
ATOM 1425 O O . ARG A 1 178 ? 27.357 14.897 -19.392 1.00 43.44 178 ARG A O 1
ATOM 1432 N N . HIS A 1 179 ? 25.817 13.914 -18.042 1.00 45.19 179 HIS A N 1
ATOM 1433 C CA . HIS A 1 179 ? 24.664 14.808 -18.179 1.00 45.19 179 HIS A CA 1
ATOM 1434 C C . HIS A 1 179 ? 23.858 14.668 -19.478 1.00 45.19 179 HIS A C 1
ATOM 1436 O O . HIS A 1 179 ? 24.000 15.443 -20.414 1.00 45.19 179 HIS A O 1
ATOM 1442 N N . ILE A 1 180 ? 22.914 13.724 -19.478 1.00 47.19 180 ILE A N 1
ATOM 1443 C CA . ILE A 1 180 ? 21.666 13.896 -20.229 1.00 47.19 180 ILE A CA 1
ATOM 1444 C C . ILE A 1 180 ? 20.620 14.323 -19.191 1.00 47.19 180 ILE A C 1
ATOM 1446 O O . ILE A 1 180 ? 20.252 13.499 -18.350 1.00 47.19 180 ILE A O 1
ATOM 1450 N N . PRO A 1 181 ? 20.169 15.590 -19.178 1.00 44.16 181 PRO A N 1
ATOM 1451 C CA . PRO A 1 181 ? 18.969 15.963 -18.445 1.00 44.16 181 PRO A CA 1
ATOM 1452 C C . PRO A 1 181 ? 17.809 15.153 -19.023 1.00 44.16 181 PRO A C 1
ATOM 1454 O O . PRO A 1 181 ? 17.662 15.081 -20.244 1.00 44.16 181 PRO A O 1
ATOM 1457 N N . LEU A 1 182 ? 17.011 14.524 -18.160 1.00 44.19 182 LEU A N 1
ATOM 1458 C CA . LEU A 1 182 ? 15.762 13.870 -18.544 1.00 44.19 182 LEU A CA 1
ATOM 1459 C C . LEU A 1 182 ? 14.922 14.875 -19.347 1.00 44.19 182 LEU A C 1
ATOM 1461 O O . LEU A 1 182 ? 14.397 15.838 -18.787 1.00 44.19 182 LEU A O 1
ATOM 1465 N N . LEU A 1 183 ? 14.859 14.695 -20.670 1.00 43.50 183 LEU A N 1
ATOM 1466 C CA . LEU A 1 183 ? 14.087 15.569 -21.541 1.00 43.50 183 LEU A CA 1
ATOM 1467 C C . LEU A 1 183 ? 12.605 15.320 -21.247 1.00 43.50 183 LEU A C 1
ATOM 1469 O O . LEU A 1 183 ? 12.050 14.285 -21.610 1.00 43.50 183 LEU A O 1
ATOM 1473 N N . SER A 1 184 ? 11.974 16.283 -20.577 1.00 43.47 184 SER A N 1
ATOM 1474 C CA . SER A 1 184 ? 10.523 16.443 -20.638 1.00 43.47 184 SER A CA 1
ATOM 1475 C C . SER A 1 184 ? 10.103 16.651 -22.102 1.00 43.47 184 SER A C 1
ATOM 1477 O O . SER A 1 184 ? 10.864 17.256 -22.866 1.00 43.47 184 SER A O 1
ATOM 1479 N N . PRO A 1 185 ? 8.913 16.189 -22.520 1.00 43.84 185 PRO A N 1
ATOM 1480 C CA . PRO A 1 185 ? 8.475 16.341 -23.898 1.00 43.84 185 PRO A CA 1
ATOM 1481 C C . PRO A 1 185 ? 8.136 17.814 -24.145 1.00 43.84 185 PRO A C 1
ATOM 1483 O O . PRO A 1 185 ? 7.170 18.331 -23.590 1.00 43.84 185 PRO A O 1
ATOM 1486 N N . ARG A 1 186 ? 8.932 18.512 -24.963 1.00 41.19 186 ARG A N 1
ATOM 1487 C CA . ARG A 1 186 ? 8.538 19.813 -25.519 1.00 41.19 186 ARG A CA 1
ATOM 1488 C C . ARG A 1 186 ? 7.973 19.609 -26.929 1.00 41.19 186 ARG A C 1
ATOM 1490 O O . ARG A 1 186 ? 8.590 18.884 -27.709 1.00 41.19 186 ARG A O 1
ATOM 1497 N N . PRO A 1 187 ? 6.825 20.223 -27.262 1.00 43.00 187 PRO A N 1
ATOM 1498 C CA . PRO A 1 187 ? 6.204 20.085 -28.572 1.00 43.00 187 PRO A CA 1
ATOM 1499 C C . PRO A 1 187 ? 7.030 20.812 -29.641 1.00 43.00 187 PRO A C 1
ATOM 1501 O O . PRO A 1 187 ? 7.568 21.895 -29.408 1.00 43.00 187 PRO A O 1
ATOM 1504 N N . PHE A 1 188 ? 7.144 20.198 -30.818 1.00 37.81 188 PHE A N 1
ATOM 1505 C CA . PHE A 1 188 ? 7.871 20.743 -31.961 1.00 37.81 188 PHE A CA 1
ATOM 1506 C C . PHE A 1 188 ? 7.146 21.972 -32.528 1.00 37.81 188 PHE A C 1
ATOM 1508 O O . PHE A 1 188 ? 6.028 21.862 -33.029 1.00 37.81 188 PHE A O 1
ATOM 1515 N N . HIS A 1 189 ? 7.798 23.137 -32.508 1.00 44.88 189 HIS A N 1
ATOM 1516 C CA . HIS A 1 189 ? 7.402 24.258 -33.357 1.00 44.88 189 HIS A CA 1
ATOM 1517 C C . HIS A 1 189 ? 7.797 23.945 -34.808 1.00 44.88 189 HIS A C 1
ATOM 1519 O O . HIS A 1 189 ? 8.978 23.925 -35.151 1.00 44.88 189 HIS A O 1
ATOM 1525 N N . LEU A 1 190 ? 6.799 23.701 -35.660 1.00 42.97 190 LEU A N 1
ATOM 1526 C CA . LEU A 1 190 ? 6.955 23.674 -37.114 1.00 42.97 190 LEU A CA 1
ATOM 1527 C C . LEU A 1 190 ? 7.252 25.092 -37.619 1.00 42.97 190 LEU A C 1
ATOM 1529 O O . LEU A 1 190 ? 6.348 25.920 -37.731 1.00 42.97 190 LEU A O 1
ATOM 1533 N N . GLN A 1 191 ? 8.509 25.367 -37.958 1.00 40.97 191 GLN A N 1
ATOM 1534 C CA . GLN A 1 191 ? 8.863 26.538 -38.755 1.00 40.97 191 GLN A CA 1
ATOM 1535 C C . GLN A 1 191 ? 8.650 26.190 -40.236 1.00 40.97 191 GLN A C 1
ATOM 1537 O O . GLN A 1 191 ? 9.338 25.333 -40.790 1.00 40.97 191 GLN A O 1
ATOM 1542 N N . LYS A 1 192 ? 7.634 26.802 -40.857 1.00 46.28 192 LYS A N 1
ATOM 1543 C CA . LYS A 1 192 ? 7.355 26.678 -42.298 1.00 46.28 192 LYS A CA 1
ATOM 1544 C C . LYS A 1 192 ? 8.504 27.285 -43.126 1.00 46.28 192 LYS A C 1
ATOM 1546 O O . LYS A 1 192 ? 9.092 28.272 -42.683 1.00 46.28 192 LYS A O 1
ATOM 1551 N N . PRO A 1 193 ? 8.810 26.739 -44.318 1.00 46.19 193 PRO A N 1
ATOM 1552 C CA . PRO A 1 193 ? 9.871 27.260 -45.176 1.00 46.19 193 PRO A CA 1
ATOM 1553 C C . PRO A 1 193 ? 9.455 28.587 -45.842 1.00 46.19 193 PRO A C 1
ATOM 1555 O O . PRO A 1 193 ? 8.258 28.803 -46.055 1.00 46.19 193 PRO A O 1
ATOM 1558 N N . PRO A 1 194 ? 10.410 29.474 -46.184 1.00 49.94 194 PRO A N 1
ATOM 1559 C CA . PRO A 1 194 ? 10.102 30.742 -46.831 1.00 49.94 194 PRO A CA 1
ATOM 1560 C C . PRO A 1 194 ? 9.662 30.529 -48.285 1.00 49.94 194 PRO A C 1
ATOM 1562 O O . PRO A 1 194 ? 10.218 29.706 -49.016 1.00 49.94 194 PRO A O 1
ATOM 1565 N N . HIS A 1 195 ? 8.641 31.281 -48.691 1.00 49.16 195 HIS A N 1
ATOM 1566 C CA . HIS A 1 195 ? 8.223 31.394 -50.081 1.00 49.16 195 HIS A CA 1
ATOM 1567 C C . HIS A 1 195 ? 9.228 32.252 -50.861 1.00 49.16 195 HIS A C 1
ATOM 1569 O O . HIS A 1 195 ? 9.567 33.329 -50.388 1.00 49.16 195 HIS A O 1
ATOM 1575 N N . ARG A 1 196 ? 9.637 31.712 -52.020 1.00 46.22 196 ARG A N 1
ATOM 1576 C CA . ARG A 1 196 ? 10.273 32.322 -53.207 1.00 46.22 196 ARG A CA 1
ATOM 1577 C C . ARG A 1 196 ? 11.168 33.547 -53.023 1.00 46.22 196 ARG A C 1
ATOM 1579 O O . ARG A 1 196 ? 10.631 34.640 -52.758 1.00 46.22 196 ARG A O 1
#

Foldseek 3Di:
DVVVVVCCPDPVNVVVVVVVVVVVVVVVVVVVVVVVCVVVVVVVVVVVVVVVVVVVVVVVVVVVVVVVVCVCCVCVPLVNVLVVLVVLLVVLVVQLVVLVVCVVVVVDDPVRSVVSNVVSVVSNVVSVVVSVVSVVVVVVPPPDPPDPDPPDPPPPPDPDDDDPPDDPPPDDPPPPPDDDDPDDDDDDDDDDDDDD

pLDDT: mean 81.26, std 23.11, range [36.97, 98.75]

Solvent-accessible surface area (backbone atoms only — not comparable to full-atom values): 11758 Å² total; per-residue (Å²): 109,77,65,57,56,54,51,64,69,30,68,69,51,46,49,54,50,51,52,49,51,52,52,51,53,51,52,50,52,51,51,52,50,51,60,66,45,45,63,60,52,52,52,50,52,52,54,49,51,50,53,52,48,54,51,49,52,54,49,51,54,49,52,50,52,49,52,51,51,52,50,51,48,54,69,64,26,73,68,44,48,43,54,49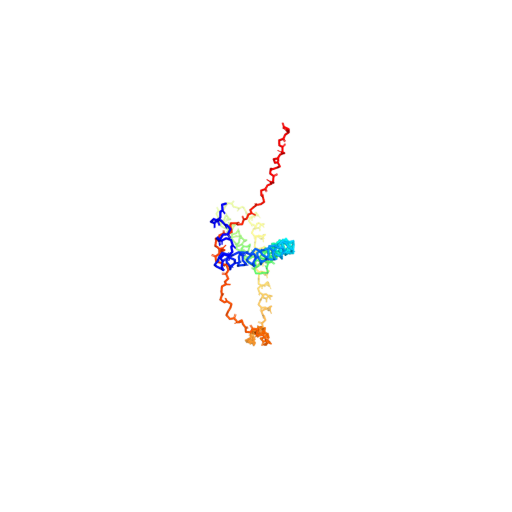,36,49,54,56,22,53,52,25,47,51,52,34,49,51,47,50,53,36,37,76,68,67,76,38,57,69,72,62,41,52,56,53,37,52,53,28,46,51,51,24,55,51,32,49,53,51,35,53,53,50,50,54,50,59,58,68,68,53,71,74,86,74,69,82,72,77,73,79,74,71,84,73,72,77,84,73,86,77,81,78,82,78,71,88,75,88,81,74,90,82,81,81,82,78,84,78,75,86,76,73,92,74,84,83,82,84,79,78,81,85,80,133

Mean predicted aligned error: 16.58 Å

Organism: NCBI:txid367368

Sequence (196 aa):
SRLERIVRLSRKFQGLQLERETCLASNYALAKENLALRPRLENGKASLAIKYQELRETREACREKQRRVETCLGKGSPRSALSQLRAELDAAEEESEAQVERFLGRELPLDAFLEFFQRSRTLAHLRRTQAEKLEDLLQKEKPPPRFPAPARAQAALVQNAASPKLLPLRGSPLRLIRHIPLLSPRPFHLQKPPHR

Nearest PDB structures (foldseek):
  3g67-assembly1_B  TM=4.529E-01  e=3.314E-01  Thermotoga maritima
  3g6b-assembly1_B  TM=4.596E-01  e=4.822E-01  Thermotoga maritima
  3g67-assembly1_A  TM=3.194E-01  e=1.792E+00  Thermotoga maritima
  3ja6-assembly1_I  TM=3.885E-01  e=4.577E+00  Escherichia coli

InterPro domains:
  IPR009851 Modifier of rudimentary, Modr [PF07200] (3-130)
  IPR009851 Modifier of rudimentary, Modr [PS51314] (59-149)

=== Feature glossary ===
Annotated list of the representations used here:

Nearest PDB structures. The Foldseek neighbor list gives the closest experimentally determined structures in the PDB, ranked by structural alignment. TM-score near 1 means near-identical fold; near 0.3 means only rough topology match. This is how one finds what a novel AlphaFold prediction most resembles in the solved-structure universe.

Foldseek 3Di. Foldseek's 3Di representation compresses backbone geometry into a per-residue letter drawn from a learned twenty-state alphabet. It captures the tertiary interaction pattern around each residue — which residues are packed against it in space, regardless of where they are in sequence.

Radius of gyration, Cα contacts, bounding box. Radius of gyration (Rg) is the root-mean-square distance of Cα atoms from their centroid — a single number for overall size and compactness. A globular domain of N residues has Rg ≈ 2.2·N^0.38 Å; an extended or disordered chain has a much larger Rg. The Cα contact count is the number of residue pairs whose Cα atoms are within 8 Å and are more than four positions apart in sequence — a standard proxy for tertiary packing density. The bounding box is the smallest axis-aligned box enclosing all Cα atoms.

InterPro / GO / CATH / organism. The annotation block draws on four external resources. InterPro: which protein families and domains the sequence belongs to. GO: standardized terms for what the protein does, what process it participates in, and where in the cell it acts. CATH: which structural fold it has in the CATH hierarchy. Organism: the species of origin.

mmCIF coordinates. The mmCIF block holds the 3D Cartesian coordinates of each backbone atom (N, Cα, C, O) in ångströms. mmCIF is the PDB's canonical archive format — a tagged-loop text representation of the atomic model.

pLDDT. pLDDT is the predicted lDDT-Cα score: AlphaFold's confidence that the local environment of each residue (all inter-atomic distances within 15 Å) is correctly placed. It is a per-residue number between 0 and 100, with higher meaning more reliable.

Backbone torsions (φ/ψ). φ (phi) and ψ (psi) are the two rotatable backbone dihedrals per residue: φ is the C(i-1)–N–Cα–C torsion, ψ is the N–Cα–C–N(i+1) torsion, both in degrees on (−180°, 180°]. α-helical residues cluster near (−60°, −45°); β-strand residues near (−120°, +130°). A Ramachandran plot is simply a scatter of (φ, ψ) for every residue.

B-factor. For experimental (PDB) structures, the B-factor (temperature factor) quantifies the positional spread of each atom in the crystal — a combination of thermal vibration and static disorder — in units of Å². High B-factors mark flexible loops or poorly resolved regions; low B-factors mark the rigid, well-ordered core.

Secondary structure (3-state, P-SEA). SS3 is a coarse helix/strand/coil call (letters a/b/c) made by the P-SEA algorithm from inter-Cα distances and dihedrals. It is less detailed than DSSP but needs only Cα positions.

Predicted aligned error. Predicted aligned error is AlphaFold's pairwise confidence. Unlike pLDDT (per-residue), PAE is per-residue-pair and captures whether two parts of the structure are correctly placed relative to each other. Units are ångströms of expected positional error.

Solvent-accessible surface area. Solvent-accessible surface area (SASA) is the area in Å² traced out by the centre of a 1.4 Å probe sphere (a water molecule) rolled over the protein's van der Waals surface (Shrake–Rupley / Lee–Richards construction). Buried residues have near-zero SASA; fully exposed residues can exceed 200 Å². The total SASA scales roughly with the number of surface residues.

Secondary structure (8-state, DSSP). The SS8 string is DSSP's per-residue secondary-structure call. α-helix (H) means an i→i+4 H-bond ladder; β-strand (E) means the residue participates in a β-sheet; 3₁₀ (G) and π (I) are tighter and wider helices; T/S are turns/bends; '-' is loop.

Rendered structure images. Structure images are PyMOL renders from six orthogonal camera directions. Cartoon representation draws helices as coils and strands as arrows; sticks shows the backbone as bonds; surface shows the solvent-excluded envelope. Rainbow coloring maps sequence position to hue (blue→red, N→C); chain coloring assigns a distinct color per polypeptide.

Sequence. The amino-acid sequence is the protein's primary structure: the linear order of residues from the N-terminus to the C-terminus, written in one-letter code. Everything else here — the 3D coordinates, the secondary structure, the domain annotations — is ultimately a consequence of this string.

Contact-map, Ramachandran, and PAE plots. Three diagnostic plots accompany the record. The Cα contact map visualizes the tertiary structure as a 2D adjacency matrix (8 Å cutoff, sequence-local contacts suppressed). The Ramachandran plot shows the distribution of backbone (φ, ψ) torsions, with points in the α and β basins reflecting secondary structure content. The PAE plot shows AlphaFold's inter-residue confidence as a color matrix.